Protein AF-A0A382IX64-F1 (afdb_monomer)

Secondary structure (DSSP, 8-state):
-PPP--PPEE-TTT-SEESSTT-SBGGGTBSS-TTSSS-S---------------TT--------------SSHHHHHHHHHHHHHHHHHHHHTTT-PPPPPPPPP-EEEE-SS-EEEE--SSTHHHHHHS--BTTBEEEEEEEEEESSTT--GGGSEEEEEEE-SSS--EEEEEEE-TTT--EEEEEEEE--SSB---EEEE-EETTTTEE--TTS-EEEEEEEEEE-S--TT-S-SEEEPPPEEEEE---PPPTT---SS-TT-EEEPP--SSS---EEEEEES-TTT-----EEEEEEE-TTT-PEEEEEEETTT--EEEEEEEPBSSTT-S---EETTEEEEEE--S--

Solvent-accessible surface area (backbone atoms only — not comparable to full-atom values): 20996 Å² total; per-residue (Å²): 131,80,78,87,82,83,67,70,48,63,39,88,86,77,71,41,80,33,91,60,87,59,72,29,42,68,78,82,69,39,72,48,38,88,51,74,91,49,75,84,71,94,81,89,84,84,89,84,88,75,92,77,90,78,63,95,87,65,86,81,91,83,88,84,86,88,83,73,41,76,30,70,46,76,49,22,12,50,40,36,25,57,56,49,43,54,54,54,50,52,32,58,80,42,77,67,65,66,74,65,50,39,48,50,56,62,73,50,73,39,59,32,75,37,29,37,26,43,37,36,44,58,58,82,58,41,53,62,26,56,72,49,63,38,92,68,29,33,53,37,33,40,40,34,25,42,28,87,43,87,81,56,52,72,89,72,24,38,82,75,48,62,29,12,48,65,75,80,74,36,65,46,62,33,74,42,68,40,45,78,76,26,46,77,38,79,40,79,76,41,75,40,75,45,68,25,49,54,44,65,50,78,44,50,58,36,77,88,75,75,40,69,40,58,55,86,39,82,45,24,36,34,36,27,28,31,22,38,32,88,83,39,94,86,47,88,59,43,63,37,66,18,64,63,37,69,49,78,48,52,21,28,70,71,57,94,95,52,77,72,96,57,55,68,72,42,68,48,76,59,80,92,86,82,81,91,74,66,58,46,41,33,40,32,30,54,26,55,91,56,52,79,84,68,51,73,44,79,48,79,47,68,41,88,88,77,72,43,64,24,38,31,34,31,33,70,70,81,70,44,77,78,45,70,80,37,71,61,37,88,46,91,81,54,57,48,58,54,38,53,68,35,29,33,52,37,44,23,55,49,94,84,125

Radius of gyration: 29.0 Å; Cα contacts (8 Å, |Δi|>4): 685; chains: 1; bounding box: 75×48×83 Å

Nearest PDB structures (foldseek):
  9cqi-assembly1_B  TM=4.510E-01  e=8.470E-02  Homo sapiens
  1qun-assembly10_O  TM=1.899E-01  e=9.431E-01  Escherichia coli
  3rfz-assembly1_C  TM=2.191E-01  e=2.736E+00  Escherichia coli
  1qun-assembly1_A  TM=2.049E-01  e=3.423E+00  Escherichia coli
  7biz-assembly1_A  TM=2.392E-01  e=6.341E+00  Bacteroides thetaiotaomicron

Sequence (353 aa):
PPYPTQNPFVDPLTGLAEIFVLAGDPPTGTGWIDGIILPPGDRRLVMNTGPFTMALGDTQDVVIGLIGGMGGDNLSSVTVLKYNDVFAQFAYDNDFSLPTPPTPPVVSAFEGDGYITLNWAETAAFNKTETVVNKGFAFEGYKVYQLPNPLASGSEGALIAQYDVANGVMVITEKAVDPATGLVLEKPAHVGSDNGISRVVVIKTDALRNRPITNDRPYHYGISAYSYLPDNEFSPFKSLESSMTRVSVTPKLPDPGKAYTVDSGDYIDMTHTAGTSDGQARIEVIDPGVVTGHTYEVSFATDEASGSILWNVTDATSGSEILSDYTQGSLFTDPGFPAADGLTFKVTGPPNA

Mean predicted aligned error: 10.75 Å

Structure (mmCIF, N/CA/C/O backbone):
data_AF-A0A382IX64-F1
#
_entry.id   AF-A0A382IX64-F1
#
loop_
_atom_site.group_PDB
_atom_site.id
_atom_site.type_symbol
_atom_site.label_atom_id
_atom_site.label_alt_id
_atom_site.label_comp_id
_atom_site.label_asym_id
_atom_site.label_entity_id
_atom_site.label_seq_id
_atom_site.pdbx_PDB_ins_code
_atom_site.Cartn_x
_atom_site.Cartn_y
_atom_site.Cartn_z
_atom_site.occupancy
_atom_site.B_iso_or_equiv
_atom_site.auth_seq_id
_atom_site.auth_comp_id
_atom_site.auth_asym_id
_atom_site.auth_atom_id
_atom_site.pdbx_PDB_model_num
ATOM 1 N N . PRO A 1 1 ? 32.550 14.601 -40.311 1.00 47.75 1 PRO A N 1
ATOM 2 C CA . PRO A 1 1 ? 32.025 13.364 -40.939 1.00 47.75 1 PRO A CA 1
ATOM 3 C C . PRO A 1 1 ? 31.853 13.568 -42.453 1.00 47.75 1 PRO A C 1
ATOM 5 O O . PRO A 1 1 ? 31.345 14.620 -42.836 1.00 47.75 1 PRO A O 1
ATOM 8 N N . PRO A 1 2 ? 32.313 12.643 -43.312 1.00 52.94 2 PRO A N 1
ATOM 9 C CA . PRO A 1 2 ? 31.962 12.690 -44.728 1.00 52.94 2 PRO A CA 1
ATOM 10 C C . PRO A 1 2 ? 30.444 12.492 -44.884 1.00 52.94 2 PRO A C 1
ATOM 12 O O . PRO A 1 2 ? 29.798 11.918 -44.008 1.00 52.94 2 PRO A O 1
ATOM 15 N N . TYR A 1 3 ? 29.877 13.042 -45.956 1.00 53.59 3 TYR A N 1
ATOM 16 C CA . TYR A 1 3 ? 28.440 13.026 -46.243 1.00 53.59 3 TYR A CA 1
ATOM 17 C C . TYR A 1 3 ? 27.849 11.602 -46.182 1.00 53.59 3 TYR A C 1
ATOM 19 O O . TYR A 1 3 ? 28.542 10.656 -46.564 1.00 53.59 3 TYR A O 1
ATOM 27 N N . PRO A 1 4 ? 26.589 11.428 -45.734 1.00 62.69 4 PRO A N 1
ATOM 28 C CA . PRO A 1 4 ? 25.935 10.123 -45.742 1.00 62.69 4 PRO A CA 1
ATOM 29 C C . PRO A 1 4 ? 25.879 9.584 -47.177 1.00 62.69 4 PRO A C 1
ATOM 31 O O . PRO A 1 4 ? 25.312 10.211 -48.067 1.00 62.69 4 PRO A O 1
ATOM 34 N N . THR A 1 5 ? 26.494 8.425 -47.406 1.00 68.44 5 THR A N 1
ATOM 35 C CA . THR A 1 5 ? 26.640 7.804 -48.734 1.00 68.44 5 THR A CA 1
ATOM 36 C C . THR A 1 5 ? 25.394 7.045 -49.190 1.00 68.44 5 THR A C 1
ATOM 38 O O . THR A 1 5 ? 25.407 6.484 -50.278 1.00 68.44 5 THR A O 1
ATOM 41 N N . GLN A 1 6 ? 24.337 7.008 -48.364 1.00 66.25 6 GLN A N 1
ATOM 42 C CA . GLN A 1 6 ? 23.102 6.226 -48.554 1.00 66.25 6 GLN A CA 1
ATOM 43 C C . GLN A 1 6 ? 23.305 4.708 -48.708 1.00 66.25 6 GLN A C 1
ATOM 45 O O . GLN A 1 6 ? 22.336 3.980 -48.905 1.00 66.25 6 GLN A O 1
ATOM 50 N N . ASN A 1 7 ? 24.536 4.213 -48.574 1.00 76.12 7 ASN A N 1
ATOM 51 C CA . ASN A 1 7 ? 24.791 2.783 -48.505 1.00 76.12 7 ASN A CA 1
ATOM 52 C C . ASN A 1 7 ? 24.376 2.271 -47.120 1.00 76.12 7 ASN A C 1
ATOM 54 O O . ASN A 1 7 ? 24.699 2.931 -46.125 1.00 76.12 7 ASN A O 1
ATOM 58 N N . PRO A 1 8 ? 23.692 1.116 -47.037 1.00 77.25 8 PRO A N 1
ATOM 59 C CA . PRO A 1 8 ? 23.391 0.509 -45.751 1.00 77.25 8 PRO A CA 1
ATOM 60 C C . PRO A 1 8 ? 24.693 0.169 -45.026 1.00 77.25 8 PRO A C 1
ATOM 62 O O . PRO A 1 8 ? 25.729 -0.086 -45.655 1.00 77.25 8 PRO A O 1
ATOM 65 N N . PHE A 1 9 ? 24.639 0.151 -43.698 1.00 84.31 9 PHE A N 1
ATOM 66 C CA . PHE A 1 9 ? 25.727 -0.436 -42.933 1.00 84.31 9 PHE A CA 1
ATOM 67 C C . PHE A 1 9 ? 25.786 -1.937 -43.229 1.00 84.31 9 PHE A C 1
ATOM 69 O O . PHE A 1 9 ? 24.815 -2.527 -43.694 1.00 84.31 9 PHE A O 1
ATOM 76 N N . VAL A 1 10 ? 26.944 -2.553 -43.016 1.00 87.81 10 VAL A N 1
ATOM 77 C CA . VAL A 1 10 ? 27.118 -3.994 -43.209 1.00 87.81 10 VAL A CA 1
ATOM 78 C C . VAL A 1 10 ? 27.508 -4.582 -41.870 1.00 87.81 10 VAL A C 1
ATOM 80 O O . VAL A 1 10 ? 28.510 -4.157 -41.290 1.00 87.81 10 VAL A O 1
ATOM 83 N N . ASP A 1 11 ? 26.718 -5.535 -41.387 1.00 88.38 11 ASP A N 1
ATOM 84 C CA . ASP A 1 11 ? 27.045 -6.264 -40.170 1.00 88.38 11 ASP A CA 1
ATOM 85 C C . ASP A 1 11 ? 28.329 -7.084 -40.415 1.00 88.38 11 ASP A C 1
ATOM 87 O O . ASP A 1 11 ? 28.369 -7.918 -41.326 1.00 88.38 11 ASP A O 1
ATOM 91 N N . PRO A 1 12 ? 29.402 -6.856 -39.634 1.00 87.38 12 PRO A N 1
ATOM 92 C CA . PRO A 1 12 ? 30.682 -7.530 -39.821 1.00 87.38 12 PRO A CA 1
ATOM 93 C C . PRO A 1 12 ? 30.621 -9.044 -39.575 1.00 87.38 12 PRO A C 1
ATOM 95 O O . PRO A 1 12 ? 31.531 -9.751 -40.004 1.00 87.38 12 PRO A O 1
ATOM 98 N N . LEU A 1 13 ? 29.597 -9.549 -38.878 1.00 88.56 13 LEU A N 1
ATOM 99 C CA . LEU A 1 13 ? 29.443 -10.969 -38.562 1.00 88.56 13 LEU A CA 1
ATOM 100 C C . LEU A 1 13 ? 28.647 -11.724 -39.628 1.00 88.56 13 LEU A C 1
ATOM 102 O O . LEU A 1 13 ? 28.981 -12.865 -39.943 1.00 88.56 13 LEU A O 1
ATOM 106 N N . THR A 1 14 ? 27.603 -11.105 -40.182 1.00 89.00 14 THR A N 1
ATOM 107 C CA . THR A 1 14 ? 26.721 -11.746 -41.174 1.00 89.00 14 THR A CA 1
ATOM 108 C C . THR A 1 14 ? 27.051 -11.358 -42.616 1.00 89.00 14 THR A C 1
ATOM 110 O O . THR A 1 14 ? 26.704 -12.090 -43.541 1.00 89.00 14 THR A O 1
ATOM 113 N N . GLY A 1 15 ? 27.725 -10.223 -42.831 1.00 88.25 15 GLY A N 1
ATOM 114 C CA . GLY A 1 15 ? 27.994 -9.663 -44.158 1.00 88.25 15 GLY A CA 1
ATOM 115 C C . GLY A 1 15 ? 26.746 -9.122 -44.865 1.00 88.25 15 GLY A C 1
ATOM 116 O O . GLY A 1 15 ? 26.810 -8.795 -46.051 1.00 88.25 15 GLY A O 1
ATOM 117 N N . LEU A 1 16 ? 25.615 -9.045 -44.161 1.00 88.88 16 LEU A N 1
ATOM 118 C CA . LEU A 1 16 ? 24.348 -8.552 -44.684 1.00 88.88 16 LEU A CA 1
ATOM 119 C C . LEU A 1 16 ? 24.189 -7.056 -44.408 1.00 88.88 16 LEU A C 1
ATOM 121 O O . LEU A 1 16 ? 24.808 -6.494 -43.503 1.00 88.88 16 LEU A O 1
ATOM 125 N N . ALA A 1 17 ? 23.356 -6.412 -45.225 1.00 88.06 17 ALA A N 1
ATOM 126 C CA . ALA A 1 17 ? 22.963 -5.029 -45.009 1.00 88.06 17 ALA A CA 1
ATOM 127 C C . ALA A 1 17 ? 22.181 -4.904 -43.692 1.00 88.06 17 ALA A C 1
ATOM 129 O O . ALA A 1 17 ? 21.234 -5.652 -43.463 1.00 88.06 17 ALA A O 1
ATOM 130 N N . GLU A 1 18 ? 22.566 -3.935 -42.872 1.00 84.69 18 GLU A N 1
ATOM 131 C CA . GLU A 1 18 ? 22.007 -3.646 -41.559 1.00 84.69 18 GLU A CA 1
ATOM 132 C C . GLU A 1 18 ? 21.649 -2.155 -41.472 1.00 84.69 18 GLU A C 1
ATOM 134 O O . GLU A 1 18 ? 22.352 -1.277 -41.988 1.00 84.69 18 GLU A O 1
ATOM 139 N N . ILE A 1 19 ? 20.516 -1.873 -40.836 1.00 79.31 19 ILE A N 1
ATOM 140 C CA . ILE A 1 19 ? 19.977 -0.528 -40.638 1.00 79.31 19 ILE A CA 1
ATOM 141 C C . ILE A 1 19 ? 20.495 0.045 -39.314 1.00 79.31 19 ILE A C 1
ATOM 143 O O . ILE A 1 19 ? 20.795 1.239 -39.235 1.00 79.31 19 ILE A O 1
ATOM 147 N N . PHE A 1 20 ? 20.656 -0.802 -38.293 1.00 81.12 20 PHE A N 1
ATOM 148 C CA . PHE A 1 20 ? 21.088 -0.408 -36.957 1.00 81.12 20 PHE A CA 1
ATOM 149 C C . PHE A 1 20 ? 22.544 -0.799 -36.694 1.00 81.12 20 PHE A C 1
ATOM 151 O O . PHE A 1 20 ? 22.904 -1.966 -36.557 1.00 81.12 20 PHE A O 1
ATOM 158 N N . VAL A 1 21 ? 23.413 0.204 -36.581 1.00 84.06 21 VAL A N 1
ATOM 159 C CA . VAL A 1 21 ? 24.806 -0.023 -36.178 1.00 84.06 21 VAL A CA 1
ATOM 160 C C . VAL A 1 21 ? 24.830 -0.483 -34.723 1.00 84.06 21 VAL A C 1
ATOM 162 O O . VAL A 1 21 ? 24.200 0.142 -33.874 1.00 84.06 21 VAL A O 1
ATOM 165 N N . LEU A 1 22 ? 25.599 -1.537 -34.440 1.00 86.44 22 LEU A N 1
ATOM 166 C CA . LEU A 1 22 ? 25.708 -2.160 -33.114 1.00 86.44 22 LEU A CA 1
ATOM 167 C C . LEU A 1 22 ? 24.407 -2.834 -32.617 1.00 86.44 22 LEU A C 1
ATOM 169 O O . LEU A 1 22 ? 24.097 -2.773 -31.429 1.00 86.44 22 LEU A O 1
ATOM 173 N N . ALA A 1 23 ? 23.656 -3.486 -33.513 1.00 87.00 23 ALA A N 1
ATOM 174 C CA . ALA A 1 23 ? 22.394 -4.179 -33.209 1.00 87.00 23 ALA A CA 1
ATOM 175 C C . ALA A 1 23 ? 22.522 -5.462 -32.354 1.00 87.00 23 ALA A C 1
ATOM 177 O O . ALA A 1 23 ? 21.531 -6.155 -32.127 1.00 87.00 23 ALA A O 1
ATOM 178 N N . GLY A 1 24 ? 23.732 -5.822 -31.920 1.00 88.25 24 GLY A N 1
ATOM 179 C CA . GLY A 1 24 ? 23.966 -6.985 -31.070 1.00 88.25 24 GLY A CA 1
ATOM 180 C C . GLY A 1 24 ? 23.453 -6.821 -29.637 1.00 88.25 24 GLY A C 1
ATOM 181 O O . GLY A 1 24 ? 22.865 -5.813 -29.246 1.00 88.25 24 GLY A O 1
ATOM 182 N N . ASP A 1 25 ? 23.726 -7.832 -28.821 1.00 89.50 25 ASP A N 1
ATOM 183 C CA . ASP A 1 25 ? 23.386 -7.877 -27.407 1.00 89.50 25 ASP A CA 1
ATOM 184 C C . ASP A 1 25 ? 24.662 -7.916 -26.546 1.00 89.50 25 ASP A C 1
ATOM 186 O O . ASP A 1 25 ? 25.245 -8.986 -26.338 1.00 89.50 25 ASP A O 1
ATOM 190 N N . PRO A 1 26 ? 25.126 -6.757 -26.033 1.00 88.62 26 PRO A N 1
ATOM 191 C CA . PRO A 1 26 ? 26.358 -6.681 -25.252 1.00 88.62 26 PRO A CA 1
ATOM 192 C C . PRO A 1 26 ? 26.387 -7.584 -24.004 1.00 88.62 26 PRO A C 1
ATOM 194 O O . PRO A 1 26 ? 27.414 -8.229 -23.804 1.00 88.62 26 PRO A O 1
ATOM 197 N N . PRO A 1 27 ? 25.312 -7.701 -23.190 1.00 87.06 27 PRO A N 1
ATOM 198 C CA . PRO A 1 27 ? 25.272 -8.616 -22.045 1.00 87.06 27 PRO A CA 1
ATOM 199 C C . PRO A 1 27 ? 25.573 -10.085 -22.370 1.00 87.06 27 PRO A C 1
ATOM 201 O O . PRO A 1 27 ? 26.252 -10.749 -21.589 1.00 87.06 27 PRO A O 1
ATOM 204 N N . THR A 1 28 ? 25.097 -10.604 -23.507 1.00 86.81 28 THR A N 1
ATOM 205 C CA . THR A 1 28 ? 25.367 -11.994 -23.926 1.00 86.81 28 THR A CA 1
ATOM 206 C C . THR A 1 28 ? 26.596 -12.122 -24.824 1.00 86.81 28 THR A C 1
ATOM 208 O O . THR A 1 28 ? 27.028 -13.236 -25.119 1.00 86.81 28 THR A O 1
ATOM 211 N N . GLY A 1 29 ? 27.179 -11.000 -25.258 1.00 86.94 29 GLY A N 1
ATOM 212 C CA . GLY A 1 29 ? 28.306 -10.972 -26.186 1.00 86.94 29 GLY A CA 1
ATOM 213 C C . GLY A 1 29 ? 27.946 -11.452 -27.594 1.00 86.94 29 GLY A C 1
ATOM 214 O O . GLY A 1 29 ? 28.821 -11.931 -28.314 1.00 86.94 29 GLY A O 1
ATOM 215 N N . THR A 1 30 ? 26.669 -11.374 -27.980 1.00 89.75 30 THR A N 1
ATOM 216 C CA . THR A 1 30 ? 26.177 -11.887 -29.267 1.00 89.75 30 THR A CA 1
ATOM 217 C C . THR A 1 30 ? 25.904 -10.762 -30.264 1.00 89.75 30 THR A C 1
ATOM 219 O O . THR A 1 30 ? 25.546 -9.648 -29.890 1.00 89.75 30 THR A O 1
ATOM 222 N N . GLY A 1 31 ? 26.062 -11.046 -31.558 1.00 89.50 31 GLY A N 1
ATOM 223 C CA . GLY A 1 31 ? 25.799 -10.078 -32.627 1.00 89.50 31 GLY A CA 1
ATOM 224 C C . GLY A 1 31 ? 26.831 -8.949 -32.724 1.00 89.50 31 GLY A C 1
ATOM 225 O O . GLY A 1 31 ? 27.905 -8.984 -32.118 1.00 89.50 31 GLY A O 1
ATOM 226 N N . TRP A 1 32 ? 26.523 -7.948 -33.548 1.00 90.25 32 TRP A N 1
ATOM 227 C CA . TRP A 1 32 ? 27.411 -6.814 -33.776 1.00 90.25 32 TRP A CA 1
ATOM 228 C C . TRP A 1 32 ? 27.403 -5.877 -32.562 1.00 90.25 32 TRP A C 1
ATOM 230 O O . TRP A 1 32 ? 26.481 -5.087 -32.393 1.00 90.25 32 TRP A O 1
ATOM 240 N N . ILE A 1 33 ? 28.431 -5.962 -31.716 1.00 89.31 33 ILE A N 1
ATOM 241 C CA . ILE A 1 33 ? 28.603 -5.127 -30.515 1.00 89.31 33 ILE A CA 1
ATOM 242 C C . ILE A 1 33 ? 29.802 -4.177 -30.639 1.00 89.31 33 ILE A C 1
ATOM 244 O O . ILE A 1 33 ? 30.662 -4.328 -31.516 1.00 89.31 33 ILE A O 1
ATOM 248 N N . ASP A 1 34 ? 29.857 -3.173 -29.759 1.00 86.69 34 ASP A N 1
ATOM 249 C CA . ASP A 1 34 ? 30.982 -2.236 -29.715 1.00 86.69 34 ASP A CA 1
ATOM 250 C C . ASP A 1 34 ? 32.287 -2.961 -29.347 1.00 86.69 34 ASP A C 1
ATOM 252 O O . ASP A 1 34 ? 32.279 -3.919 -28.576 1.00 86.69 34 ASP A O 1
ATOM 256 N N . GLY A 1 35 ? 33.416 -2.528 -29.910 1.00 84.31 35 GLY A N 1
ATOM 257 C CA . GLY A 1 35 ? 34.705 -3.212 -29.742 1.00 84.31 35 GLY A CA 1
ATOM 258 C C . GLY A 1 35 ? 35.093 -4.158 -30.886 1.00 84.31 35 GLY A C 1
ATOM 259 O O . GLY A 1 35 ? 36.269 -4.495 -30.992 1.00 84.31 35 GLY A O 1
ATOM 260 N N . ILE A 1 36 ? 34.156 -4.555 -31.763 1.00 86.00 36 ILE A N 1
ATOM 261 C CA . ILE A 1 36 ? 34.451 -5.446 -32.906 1.00 86.00 36 ILE A CA 1
ATOM 262 C C . ILE A 1 36 ? 35.181 -4.698 -34.029 1.00 86.00 36 ILE A C 1
ATOM 264 O O . ILE A 1 36 ? 36.251 -5.111 -34.467 1.00 86.00 36 ILE A O 1
ATOM 268 N N . ILE A 1 37 ? 34.588 -3.604 -34.519 1.00 84.25 37 ILE A N 1
ATOM 269 C CA . ILE A 1 37 ? 35.151 -2.813 -35.629 1.00 84.25 37 ILE A CA 1
ATOM 270 C C . ILE A 1 37 ? 36.049 -1.696 -35.097 1.00 84.25 37 ILE A C 1
ATOM 272 O O . ILE A 1 37 ? 37.119 -1.430 -35.643 1.00 84.25 37 ILE A O 1
ATOM 276 N N . LEU A 1 38 ? 35.592 -1.014 -34.045 1.00 83.62 38 LEU A N 1
ATOM 277 C CA . LEU A 1 38 ? 36.279 0.116 -33.431 1.00 83.62 38 LEU A CA 1
ATOM 278 C C . LEU A 1 38 ? 36.616 -0.223 -31.979 1.00 83.62 38 LEU A C 1
ATOM 280 O O . LEU A 1 38 ? 35.762 -0.783 -31.293 1.00 83.62 38 LEU A O 1
ATOM 284 N N . PRO A 1 39 ? 37.810 0.147 -31.482 1.00 84.62 39 PRO A N 1
ATOM 285 C CA . PRO A 1 39 ? 38.158 -0.048 -30.080 1.00 84.62 39 PRO A CA 1
ATOM 286 C C . PRO A 1 39 ? 37.229 0.767 -29.163 1.00 84.62 39 PRO A C 1
ATOM 288 O O . PRO A 1 39 ? 36.701 1.795 -29.607 1.00 84.62 39 PRO A O 1
ATOM 291 N N . PRO A 1 40 ? 37.051 0.365 -27.890 1.00 79.69 40 PRO A N 1
ATOM 292 C CA . PRO A 1 40 ? 36.198 1.080 -26.941 1.00 79.69 40 PRO A CA 1
ATOM 293 C C . PRO A 1 40 ? 36.545 2.571 -26.861 1.00 79.69 40 PRO A C 1
ATOM 295 O O . PRO A 1 40 ? 37.717 2.944 -26.789 1.00 79.69 40 PRO A O 1
ATOM 298 N N . GLY A 1 41 ? 35.534 3.438 -26.885 1.00 82.44 41 GLY A N 1
ATOM 299 C CA . GLY A 1 41 ? 35.729 4.884 -26.797 1.00 82.44 41 GLY A CA 1
ATOM 300 C C . GLY A 1 41 ? 34.425 5.662 -26.914 1.00 82.44 41 GLY A C 1
ATOM 301 O O . GLY A 1 41 ? 33.358 5.069 -27.029 1.00 82.44 41 GLY A O 1
ATOM 302 N N . ASP A 1 42 ? 34.519 6.992 -26.919 1.00 81.88 42 ASP A N 1
ATOM 303 C CA . ASP A 1 42 ? 33.358 7.872 -27.093 1.00 81.88 42 ASP A CA 1
ATOM 304 C C . ASP A 1 42 ? 32.609 7.555 -28.403 1.00 81.88 42 ASP A C 1
ATOM 306 O O . ASP A 1 42 ? 33.219 7.274 -29.445 1.00 81.88 42 ASP A O 1
ATOM 310 N N . ARG A 1 43 ? 31.277 7.576 -28.335 1.00 80.31 43 ARG A N 1
ATOM 311 C CA . ARG A 1 43 ? 30.368 7.306 -29.450 1.00 80.31 43 ARG A CA 1
ATOM 312 C C . ARG A 1 43 ? 29.368 8.445 -29.543 1.00 80.31 43 ARG A C 1
ATOM 314 O O . ARG A 1 43 ? 28.634 8.732 -28.605 1.00 80.31 43 ARG A O 1
ATOM 321 N N . ARG A 1 44 ? 29.306 9.073 -30.716 1.00 81.19 44 ARG A N 1
ATOM 322 C CA . ARG A 1 44 ? 28.284 10.073 -31.032 1.00 81.19 44 ARG A CA 1
ATOM 323 C C . ARG A 1 44 ? 27.180 9.403 -31.825 1.00 81.19 44 ARG A C 1
ATOM 325 O O . ARG A 1 44 ? 27.432 8.886 -32.911 1.00 81.19 44 ARG A O 1
ATOM 332 N N . LEU A 1 45 ? 25.978 9.426 -31.269 1.00 76.50 45 LEU A N 1
ATOM 333 C CA . LEU A 1 45 ? 24.789 8.842 -31.872 1.00 76.50 45 LEU A CA 1
ATOM 334 C C . LEU A 1 45 ? 24.029 9.930 -32.635 1.00 76.50 45 LEU A C 1
ATOM 336 O O . LEU A 1 45 ? 23.822 11.030 -32.124 1.00 76.50 45 LEU A O 1
ATOM 340 N N . VAL A 1 46 ? 23.614 9.614 -33.859 1.00 78.12 46 VAL A N 1
ATOM 341 C CA . VAL A 1 46 ? 22.651 10.408 -34.627 1.00 78.12 46 VAL A CA 1
ATOM 342 C C . VAL A 1 46 ? 21.475 9.488 -34.911 1.00 78.12 46 VAL A C 1
ATOM 344 O O . VAL A 1 46 ? 21.613 8.522 -35.659 1.00 78.12 46 VAL A O 1
ATOM 347 N N . MET A 1 47 ? 20.349 9.758 -34.256 1.00 76.44 47 MET A N 1
ATOM 348 C CA . MET A 1 47 ? 19.124 8.972 -34.383 1.00 76.44 47 MET A CA 1
ATOM 349 C C . MET A 1 47 ? 18.214 9.627 -35.417 1.00 76.44 47 MET A C 1
ATOM 351 O O . MET A 1 47 ? 17.980 10.834 -35.367 1.00 76.44 47 MET A O 1
ATOM 355 N N . ASN A 1 48 ? 17.712 8.827 -36.353 1.00 76.25 48 ASN A N 1
ATOM 356 C CA . ASN A 1 48 ? 16.827 9.273 -37.424 1.00 76.25 48 ASN A CA 1
ATOM 357 C C . ASN A 1 48 ? 15.528 8.470 -37.314 1.00 76.25 48 ASN A C 1
ATOM 359 O O . ASN A 1 48 ? 15.588 7.262 -37.100 1.00 76.25 48 ASN A O 1
ATOM 363 N N . THR A 1 49 ? 14.376 9.119 -37.477 1.00 75.38 49 THR A N 1
ATOM 364 C CA . THR A 1 49 ? 13.059 8.464 -37.506 1.00 75.38 49 THR A CA 1
ATOM 365 C C . THR A 1 49 ? 12.336 8.806 -38.809 1.00 75.38 49 THR A C 1
ATOM 367 O O . THR A 1 49 ? 12.524 9.899 -39.349 1.00 75.38 49 THR A O 1
ATOM 370 N N . GLY A 1 50 ? 11.564 7.862 -39.346 1.00 75.88 50 GLY A N 1
ATOM 371 C CA . GLY A 1 50 ? 10.915 7.948 -40.656 1.00 75.88 50 GLY A CA 1
ATOM 372 C C . GLY A 1 50 ? 11.039 6.646 -41.461 1.00 75.88 50 GLY A C 1
ATOM 373 O O . GLY A 1 50 ? 11.511 5.643 -40.928 1.00 75.88 50 GLY A O 1
ATOM 374 N N . PRO A 1 51 ? 10.652 6.642 -42.750 1.00 74.31 51 PRO A N 1
ATOM 375 C CA . PRO A 1 51 ? 10.156 7.776 -43.530 1.00 74.31 51 PRO A CA 1
ATOM 376 C C . PRO A 1 51 ? 8.693 8.105 -43.209 1.00 74.31 51 PRO A C 1
ATOM 378 O O . PRO A 1 51 ? 7.860 7.216 -43.075 1.00 74.31 51 PRO A O 1
ATOM 381 N N . PHE A 1 52 ? 8.365 9.391 -43.148 1.00 78.94 52 PHE A N 1
ATOM 382 C CA . PHE A 1 52 ? 6.987 9.876 -43.082 1.00 78.94 52 PHE A CA 1
ATOM 383 C C . PHE A 1 52 ? 6.713 10.796 -44.275 1.00 78.94 52 PHE A C 1
ATOM 385 O O . PHE A 1 52 ? 7.607 11.489 -44.762 1.00 78.94 52 PHE A O 1
ATOM 392 N N . THR A 1 53 ? 5.478 10.779 -44.774 1.00 82.94 53 THR A N 1
ATOM 393 C CA . THR A 1 53 ? 5.033 11.681 -45.845 1.00 82.94 53 THR A CA 1
ATOM 394 C C . THR A 1 53 ? 4.316 12.856 -45.198 1.00 82.94 53 THR A C 1
ATOM 396 O O . THR A 1 53 ? 3.340 12.632 -44.494 1.00 82.94 53 THR A O 1
ATOM 399 N N . MET A 1 54 ? 4.788 14.083 -45.430 1.00 83.69 54 MET A N 1
ATOM 400 C CA . MET A 1 54 ? 4.128 15.305 -44.953 1.00 83.69 54 MET A CA 1
ATOM 401 C C . MET A 1 54 ? 3.765 16.203 -46.133 1.00 83.69 54 MET A C 1
ATOM 403 O O . MET A 1 54 ? 4.624 16.532 -46.957 1.00 83.69 54 MET A O 1
ATOM 407 N N . ALA A 1 55 ? 2.503 16.612 -46.205 1.00 91.25 55 ALA A N 1
ATOM 408 C CA . ALA A 1 55 ? 2.032 17.683 -47.066 1.00 91.25 55 ALA A CA 1
ATOM 409 C C . ALA A 1 55 ? 2.194 19.053 -46.386 1.00 91.25 55 ALA A C 1
ATOM 411 O O . ALA A 1 55 ? 2.433 19.176 -45.183 1.00 91.25 55 ALA A O 1
ATOM 412 N N . LEU A 1 56 ? 2.073 20.122 -47.178 1.00 89.31 56 LEU A N 1
ATOM 413 C CA . LEU A 1 56 ? 2.108 21.482 -46.651 1.00 89.31 56 LEU A CA 1
ATOM 414 C C . LEU A 1 56 ? 0.903 21.711 -45.726 1.00 89.31 56 LEU A C 1
ATOM 416 O O . LEU A 1 56 ? -0.232 21.733 -46.194 1.00 89.31 56 LEU A O 1
ATOM 420 N N . GLY A 1 57 ? 1.176 21.940 -44.443 1.00 88.94 57 GLY A N 1
ATOM 421 C CA . GLY A 1 57 ? 0.154 22.158 -43.416 1.00 88.94 57 GLY A CA 1
ATOM 422 C C . GLY A 1 57 ? -0.109 20.950 -42.514 1.00 88.94 57 GLY A C 1
ATOM 423 O O . GLY A 1 57 ? -0.844 21.107 -41.543 1.00 88.94 57 GLY A O 1
ATOM 424 N N . ASP A 1 58 ? 0.506 19.795 -42.786 1.00 90.75 58 ASP A N 1
ATOM 425 C CA . ASP A 1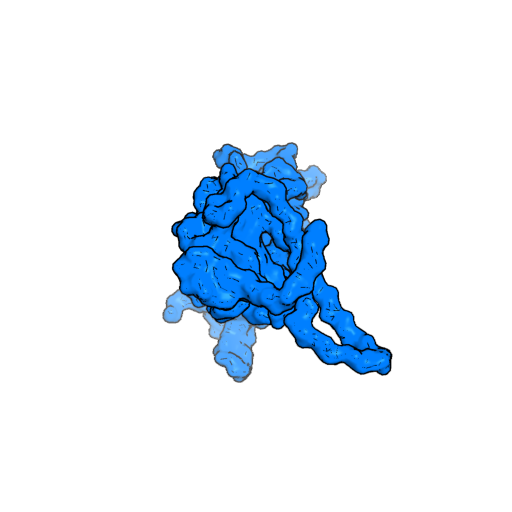 58 ? 0.416 18.629 -41.904 1.00 90.75 58 ASP A CA 1
ATOM 426 C C . ASP A 1 58 ? 1.177 18.860 -40.591 1.00 90.75 58 ASP A C 1
ATOM 428 O O . ASP A 1 58 ? 2.204 19.544 -40.540 1.00 90.75 58 ASP A O 1
ATOM 432 N N . THR A 1 59 ? 0.678 18.243 -39.524 1.00 88.06 59 THR A N 1
ATOM 433 C CA . THR A 1 59 ? 1.311 18.195 -38.204 1.00 88.06 59 THR A CA 1
ATOM 434 C C . THR A 1 59 ? 1.719 16.765 -37.888 1.00 88.06 59 THR A C 1
ATOM 436 O O . THR A 1 59 ? 0.946 15.842 -38.135 1.00 88.06 59 THR A O 1
ATOM 439 N N . GLN A 1 60 ? 2.903 16.584 -37.307 1.00 83.38 60 GLN A N 1
ATOM 440 C CA . GLN A 1 60 ? 3.401 15.285 -36.866 1.00 83.38 60 GLN A CA 1
ATOM 441 C C . GLN A 1 60 ? 3.808 15.366 -35.399 1.00 83.38 60 GLN A C 1
ATOM 443 O O . GLN A 1 60 ? 4.570 16.257 -35.016 1.00 83.38 60 GLN A O 1
ATOM 448 N N . ASP A 1 61 ? 3.356 14.397 -34.610 1.00 84.12 61 ASP A N 1
ATOM 449 C CA . ASP A 1 61 ? 3.796 14.241 -33.232 1.00 84.12 61 ASP A CA 1
ATOM 450 C C . ASP A 1 61 ? 5.112 13.466 -33.195 1.00 84.12 61 ASP A C 1
ATOM 452 O O . ASP A 1 61 ? 5.262 12.417 -33.831 1.00 84.12 61 ASP A O 1
ATOM 456 N N . VAL A 1 62 ? 6.080 14.018 -32.463 1.00 84.25 62 VAL A N 1
ATOM 457 C CA . VAL A 1 62 ? 7.397 13.420 -32.245 1.00 84.25 62 VAL A CA 1
ATOM 458 C C . VAL A 1 62 ? 7.546 13.155 -30.758 1.00 84.25 62 VAL A C 1
ATOM 460 O O . VAL A 1 62 ? 7.540 14.084 -29.950 1.00 84.25 62 VAL A O 1
ATOM 463 N N . VAL A 1 63 ? 7.714 11.885 -30.405 1.00 85.25 63 VAL A N 1
ATOM 464 C CA . VAL A 1 63 ? 7.951 11.451 -29.029 1.00 85.25 63 VAL A CA 1
ATOM 465 C C . VAL A 1 63 ? 9.416 11.063 -28.881 1.00 85.25 63 VAL A C 1
ATOM 467 O O . VAL A 1 63 ? 9.954 10.314 -29.693 1.00 85.25 63 VAL A O 1
ATOM 470 N N . ILE A 1 64 ? 10.073 11.600 -27.854 1.00 86.31 64 ILE A N 1
ATOM 471 C CA . ILE A 1 64 ? 11.481 11.333 -27.551 1.00 86.31 64 ILE A CA 1
ATOM 472 C C . ILE A 1 64 ? 11.565 10.802 -26.123 1.00 86.31 64 ILE A C 1
ATOM 474 O O . ILE A 1 64 ? 11.178 11.494 -25.182 1.00 86.31 64 ILE A O 1
ATOM 478 N N . GLY A 1 65 ? 12.095 9.590 -25.968 1.00 85.25 65 GLY A N 1
ATOM 479 C CA . GLY A 1 65 ? 12.414 8.993 -24.675 1.00 85.25 65 GLY A CA 1
ATOM 480 C C . GLY A 1 65 ? 13.913 9.058 -24.397 1.00 85.25 65 GLY A C 1
ATOM 481 O O . GLY A 1 65 ? 14.724 8.732 -25.261 1.00 85.25 65 GLY A O 1
ATOM 482 N N . LEU A 1 66 ? 14.287 9.465 -23.183 1.00 88.81 66 LEU A N 1
ATOM 483 C CA . LEU A 1 66 ? 15.643 9.298 -22.666 1.00 88.81 66 LEU A CA 1
ATOM 484 C C . LEU A 1 66 ? 15.585 8.310 -21.506 1.00 88.81 66 LEU A C 1
ATOM 486 O O . LEU A 1 66 ? 15.048 8.626 -20.446 1.00 88.81 66 LEU A O 1
ATOM 490 N N . ILE A 1 67 ? 16.147 7.124 -21.716 1.00 89.75 67 ILE A N 1
ATOM 491 C CA . ILE A 1 67 ? 16.146 6.051 -20.724 1.00 89.75 67 ILE A CA 1
ATOM 492 C C . ILE A 1 67 ? 17.574 5.856 -20.230 1.00 89.75 67 ILE A C 1
ATOM 494 O O . ILE A 1 67 ? 18.516 5.755 -21.015 1.00 89.75 67 ILE A O 1
ATOM 498 N N . GLY A 1 68 ? 17.729 5.823 -18.910 1.00 88.88 68 GLY A N 1
ATOM 499 C CA . GLY A 1 68 ? 18.989 5.522 -18.245 1.00 88.88 68 GLY A CA 1
ATOM 500 C C . GLY A 1 68 ? 18.883 4.228 -17.451 1.00 88.88 68 GLY A C 1
ATOM 501 O O . GLY A 1 68 ? 17.819 3.890 -16.936 1.00 88.88 68 GLY A O 1
ATOM 502 N N . GLY A 1 69 ? 20.003 3.525 -17.320 1.00 87.19 69 GLY A N 1
ATOM 503 C CA . GLY A 1 69 ? 20.143 2.372 -16.442 1.00 87.19 69 GLY A CA 1
ATOM 504 C C . GLY A 1 69 ? 21.523 2.374 -15.802 1.00 87.19 69 GLY A C 1
ATOM 505 O O . GLY A 1 69 ? 22.516 2.635 -16.477 1.00 87.19 69 GLY A O 1
ATOM 506 N N . MET A 1 70 ? 21.576 2.122 -14.496 1.00 87.75 70 MET A N 1
ATOM 507 C CA . MET A 1 70 ? 22.818 2.061 -13.729 1.00 87.75 70 MET A CA 1
ATOM 508 C C . MET A 1 70 ? 22.884 0.714 -13.014 1.00 87.75 70 MET A C 1
ATOM 510 O O . MET A 1 70 ? 22.090 0.447 -12.114 1.00 87.75 70 MET A O 1
ATOM 514 N N . GLY A 1 71 ? 23.811 -0.130 -13.453 1.00 86.25 71 GLY A N 1
ATOM 515 C CA . GLY A 1 71 ? 24.168 -1.390 -12.806 1.00 86.25 71 GLY A CA 1
ATOM 516 C C . GLY A 1 71 ? 25.519 -1.295 -12.093 1.00 86.25 71 GLY A C 1
ATOM 517 O O . GLY A 1 71 ? 26.130 -0.227 -12.030 1.00 86.25 71 GLY A O 1
ATOM 518 N N . GLY A 1 72 ? 25.993 -2.420 -11.558 1.00 85.88 72 GLY A N 1
ATOM 519 C CA . GLY A 1 72 ? 27.312 -2.534 -10.925 1.00 85.88 72 GLY A CA 1
ATOM 520 C C . GLY A 1 72 ? 28.495 -2.393 -11.892 1.00 85.88 72 GLY A C 1
ATOM 521 O O . GLY A 1 72 ? 29.602 -2.067 -11.470 1.00 85.88 72 GLY A O 1
ATOM 522 N N . ASP A 1 73 ? 28.261 -2.600 -13.186 1.00 87.69 73 ASP A N 1
ATOM 523 C CA . ASP A 1 73 ? 29.230 -2.452 -14.269 1.00 87.69 73 ASP A CA 1
ATOM 524 C C . ASP A 1 73 ? 28.552 -1.980 -15.572 1.00 87.69 73 ASP A C 1
ATOM 526 O O . ASP A 1 73 ? 27.353 -1.685 -15.619 1.00 87.69 73 ASP A O 1
ATOM 530 N N . ASN A 1 74 ? 29.321 -1.879 -16.656 1.00 85.56 74 ASN A N 1
ATOM 531 C CA . ASN A 1 74 ? 28.815 -1.428 -17.950 1.00 85.56 74 ASN A CA 1
ATOM 532 C C . ASN A 1 74 ? 27.795 -2.396 -18.576 1.00 85.56 74 ASN A C 1
ATOM 534 O O . ASN A 1 74 ? 26.869 -1.930 -19.235 1.00 85.56 74 ASN A O 1
ATOM 538 N N . LEU A 1 75 ? 27.932 -3.713 -18.384 1.00 87.75 75 LEU A N 1
ATOM 539 C CA . LEU A 1 75 ? 27.034 -4.709 -18.985 1.00 87.75 75 LEU A CA 1
ATOM 540 C C . LEU A 1 75 ? 25.701 -4.786 -18.238 1.00 87.75 75 LEU A C 1
ATOM 542 O O . LEU A 1 75 ? 24.638 -4.706 -18.848 1.00 87.75 75 LEU A O 1
ATOM 546 N N . SER A 1 76 ? 25.750 -4.851 -16.912 1.00 87.75 76 SER A N 1
ATOM 547 C CA . SER A 1 76 ? 24.573 -4.762 -16.047 1.00 87.75 76 SER A CA 1
ATOM 548 C C . SER A 1 76 ? 23.838 -3.431 -16.221 1.00 87.75 76 SER A C 1
ATOM 550 O O . SER A 1 76 ? 22.610 -3.422 -16.207 1.00 87.75 76 SER A O 1
ATOM 552 N N . SER A 1 77 ? 24.543 -2.321 -16.483 1.00 89.50 77 SER A N 1
ATOM 553 C CA . SER A 1 77 ? 23.908 -1.037 -16.829 1.00 89.50 77 SER A CA 1
ATOM 554 C C . SER A 1 77 ? 23.084 -1.116 -18.116 1.00 89.50 77 SER A C 1
ATOM 556 O O . SER A 1 77 ? 21.986 -0.562 -18.165 1.00 89.50 77 SER A O 1
ATOM 558 N N . VAL A 1 78 ? 23.559 -1.846 -19.135 1.00 88.88 78 VAL A N 1
ATOM 559 C CA . VAL A 1 78 ? 22.782 -2.110 -20.360 1.00 88.88 78 VAL A CA 1
ATOM 560 C C . VAL A 1 78 ? 21.545 -2.950 -20.041 1.00 88.88 78 VAL A C 1
ATOM 562 O O . VAL A 1 78 ? 20.468 -2.641 -20.544 1.00 88.88 78 VAL A O 1
ATOM 565 N N . THR A 1 79 ? 21.651 -3.960 -19.173 1.00 88.19 79 THR A N 1
ATOM 566 C CA . THR A 1 79 ? 20.482 -4.762 -18.777 1.00 88.19 79 THR A CA 1
ATOM 567 C C . THR A 1 79 ? 19.453 -3.946 -17.992 1.00 88.19 79 THR A C 1
ATOM 569 O O . THR A 1 79 ? 18.263 -4.041 -18.283 1.00 88.19 79 THR A O 1
ATOM 572 N N . VAL A 1 80 ? 19.886 -3.092 -17.054 1.00 87.62 80 VAL A N 1
ATOM 573 C CA . VAL A 1 80 ? 18.993 -2.163 -16.333 1.00 87.62 80 VAL A CA 1
ATOM 574 C C . VAL A 1 80 ? 18.323 -1.193 -17.311 1.00 87.62 80 VAL A C 1
ATOM 576 O O . VAL A 1 80 ? 17.127 -0.939 -17.194 1.00 87.62 80 VAL A O 1
ATOM 579 N N . LEU A 1 81 ? 19.064 -0.670 -18.295 1.00 90.12 81 LEU A N 1
ATOM 580 C CA . LEU A 1 81 ? 18.515 0.225 -19.317 1.00 90.12 81 LEU A CA 1
ATOM 581 C C . LEU A 1 81 ? 17.436 -0.481 -20.145 1.00 90.12 81 LEU A C 1
ATOM 583 O O . LEU A 1 81 ? 16.347 0.063 -20.287 1.00 90.12 81 LEU A O 1
ATOM 587 N N . LYS A 1 82 ? 17.709 -1.701 -20.629 1.00 88.19 82 LYS A N 1
ATOM 588 C CA . LYS A 1 82 ? 16.732 -2.523 -21.365 1.00 88.19 82 LYS A CA 1
ATOM 589 C C . LYS A 1 82 ? 15.505 -2.854 -20.521 1.00 88.19 82 LYS A C 1
ATOM 591 O O . LYS A 1 82 ? 14.396 -2.864 -21.032 1.00 88.19 82 LYS A O 1
ATOM 596 N N . TYR A 1 83 ? 15.689 -3.114 -19.231 1.00 87.94 83 TYR A N 1
ATOM 597 C CA . TYR A 1 83 ? 14.572 -3.336 -18.321 1.00 87.94 83 TYR A CA 1
ATOM 598 C C . TYR A 1 83 ? 13.699 -2.081 -18.173 1.00 87.94 83 TYR A C 1
ATOM 600 O O . TYR A 1 83 ? 12.483 -2.179 -18.298 1.00 87.94 83 TYR A O 1
ATOM 608 N N . ASN A 1 84 ? 14.304 -0.904 -17.973 1.00 89.00 84 ASN A N 1
ATOM 609 C CA . ASN A 1 84 ? 13.580 0.369 -17.886 1.00 89.00 84 ASN A CA 1
ATOM 610 C C . ASN A 1 84 ? 12.875 0.734 -19.206 1.00 89.00 84 ASN A C 1
ATOM 612 O O . ASN A 1 84 ? 11.794 1.321 -19.179 1.00 89.00 84 ASN A O 1
ATOM 616 N N . ASP A 1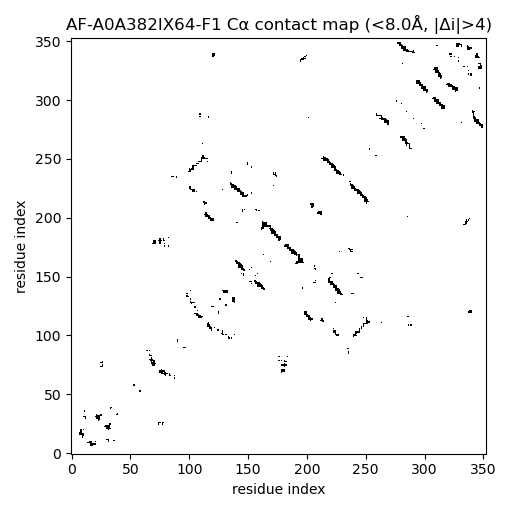 85 ? 13.460 0.361 -20.348 1.00 90.00 85 ASP A N 1
ATOM 617 C CA . ASP A 1 85 ? 12.883 0.556 -21.682 1.00 90.00 85 ASP A CA 1
ATOM 618 C C . ASP A 1 85 ? 11.530 -0.144 -21.846 1.00 90.00 85 ASP A C 1
ATOM 620 O O . ASP A 1 85 ? 10.608 0.455 -22.386 1.00 90.00 85 ASP A O 1
ATOM 624 N N . VAL A 1 86 ? 11.338 -1.331 -21.255 1.00 88.44 86 VAL A N 1
ATOM 625 C CA . VAL A 1 86 ? 10.033 -2.020 -21.277 1.00 88.44 86 VAL A CA 1
ATOM 626 C C . VAL A 1 86 ? 8.922 -1.156 -20.664 1.00 88.44 86 VAL A C 1
ATOM 628 O O . VAL A 1 86 ? 7.807 -1.126 -21.181 1.00 88.44 86 VAL A O 1
ATOM 631 N N . PHE A 1 87 ? 9.207 -0.409 -19.592 1.00 86.75 87 PHE A N 1
ATOM 632 C CA . PHE A 1 87 ? 8.222 0.485 -18.969 1.00 86.75 87 PHE A CA 1
ATOM 633 C C . PHE A 1 87 ? 7.947 1.722 -19.826 1.00 86.75 87 PHE A C 1
ATOM 635 O O . PHE A 1 87 ? 6.802 2.165 -19.914 1.00 86.75 87 PHE A O 1
ATOM 642 N N . ALA A 1 88 ? 8.981 2.279 -20.462 1.00 87.56 88 ALA A N 1
ATOM 643 C CA . ALA A 1 88 ? 8.830 3.414 -21.367 1.00 87.56 88 ALA A CA 1
ATOM 644 C C . ALA A 1 88 ? 8.035 3.027 -22.622 1.00 87.56 88 ALA A C 1
ATOM 646 O O . ALA A 1 88 ? 7.132 3.764 -23.020 1.00 87.56 88 ALA A O 1
ATOM 647 N N . GLN A 1 89 ? 8.314 1.852 -23.189 1.00 88.69 89 GLN A N 1
ATOM 648 C CA . GLN A 1 89 ? 7.576 1.299 -24.318 1.00 88.69 89 GLN A CA 1
ATOM 649 C C . GLN A 1 89 ? 6.120 1.029 -23.937 1.00 88.69 89 GLN A C 1
ATOM 651 O O . GLN A 1 89 ? 5.223 1.464 -24.647 1.00 88.69 89 GLN A O 1
ATOM 656 N N . PHE A 1 90 ? 5.868 0.430 -22.768 1.00 87.69 90 PHE A N 1
ATOM 657 C CA . PHE A 1 90 ? 4.507 0.250 -22.260 1.00 87.69 90 PHE A CA 1
ATOM 658 C C . PHE A 1 90 ? 3.758 1.583 -22.122 1.00 87.69 90 PHE A C 1
ATOM 660 O O . PHE A 1 90 ? 2.588 1.670 -22.487 1.00 87.69 90 PHE A O 1
ATOM 667 N N . ALA A 1 91 ? 4.414 2.636 -21.623 1.00 87.25 91 ALA A N 1
ATOM 668 C CA . ALA A 1 91 ? 3.803 3.959 -21.537 1.00 87.25 91 ALA A CA 1
ATOM 669 C C . ALA A 1 91 ? 3.474 4.532 -22.920 1.00 87.25 91 ALA A C 1
ATOM 671 O O . ALA A 1 91 ? 2.389 5.077 -23.099 1.00 87.25 91 ALA A O 1
ATOM 672 N N . TYR A 1 92 ? 4.381 4.385 -23.886 1.00 88.50 92 TYR A N 1
ATOM 673 C CA . TYR A 1 92 ? 4.170 4.831 -25.260 1.00 88.50 92 TYR A CA 1
ATOM 674 C C . TYR A 1 92 ? 3.024 4.074 -25.945 1.00 88.50 92 TYR A C 1
ATOM 676 O O . TYR A 1 92 ? 2.119 4.708 -26.479 1.00 88.50 92 TYR A O 1
ATOM 684 N N . ASP A 1 93 ? 3.007 2.743 -25.847 1.00 88.81 93 ASP A N 1
ATOM 685 C CA . ASP A 1 93 ? 1.976 1.874 -26.435 1.00 88.81 93 ASP A CA 1
ATOM 686 C C . ASP A 1 93 ? 0.580 2.120 -25.835 1.00 88.81 93 ASP A C 1
ATOM 688 O O . ASP A 1 93 ? -0.432 1.782 -26.445 1.00 88.81 93 ASP A O 1
ATOM 692 N N . ASN A 1 94 ? 0.520 2.721 -24.641 1.00 85.56 94 ASN A N 1
ATOM 693 C CA . ASN A 1 94 ? -0.713 3.099 -23.952 1.00 85.56 94 ASN A CA 1
ATOM 694 C C . ASN A 1 94 ? -1.024 4.607 -24.036 1.00 85.56 94 ASN A C 1
ATOM 696 O O . ASN A 1 94 ? -1.779 5.110 -23.200 1.00 85.56 94 ASN A O 1
ATOM 700 N N . ASP A 1 95 ? -0.441 5.348 -24.986 1.00 87.44 95 ASP A N 1
ATOM 701 C CA . ASP A 1 95 ? -0.645 6.798 -25.169 1.00 87.44 95 ASP A CA 1
ATOM 702 C C . ASP A 1 95 ? -0.392 7.618 -23.886 1.00 87.44 95 ASP A C 1
ATOM 704 O O . ASP A 1 95 ? -1.073 8.604 -23.593 1.00 87.44 95 ASP A O 1
ATOM 708 N N . PHE A 1 96 ? 0.561 7.180 -23.060 1.00 85.00 96 PHE A N 1
ATOM 709 C CA . PHE A 1 96 ? 0.862 7.724 -21.730 1.00 85.00 96 PHE A CA 1
ATOM 710 C C . PHE A 1 96 ? -0.311 7.671 -20.735 1.00 85.00 96 PHE A C 1
ATOM 712 O O . PHE A 1 96 ? -0.256 8.260 -19.652 1.00 85.00 96 PHE A O 1
ATOM 719 N N . SER A 1 97 ? -1.362 6.915 -21.053 1.00 85.69 97 SER A N 1
ATOM 720 C CA . SER A 1 97 ? -2.485 6.623 -20.171 1.00 85.69 97 SER A CA 1
ATOM 721 C C . SER A 1 97 ? -2.139 5.428 -19.283 1.00 85.69 97 SER A C 1
ATOM 723 O O . SER A 1 97 ? -2.562 4.294 -19.518 1.00 85.69 97 SER A O 1
ATOM 725 N N . LEU A 1 98 ? -1.333 5.686 -18.255 1.00 83.69 98 LEU A N 1
ATOM 726 C CA . LEU A 1 98 ? -0.888 4.667 -17.307 1.00 83.69 98 LEU A CA 1
ATOM 727 C C . LEU A 1 98 ? -1.959 4.356 -16.248 1.00 83.69 98 LEU A C 1
ATOM 729 O O . LEU A 1 98 ? -2.764 5.230 -15.910 1.00 83.69 98 LEU A O 1
ATOM 733 N N . PRO A 1 99 ? -1.980 3.122 -15.712 1.00 83.94 99 PRO A N 1
ATOM 734 C CA . PRO A 1 99 ? -2.813 2.794 -14.566 1.00 83.94 99 PRO A CA 1
ATOM 735 C C . PRO A 1 99 ? -2.398 3.618 -13.345 1.00 83.94 99 PRO A C 1
ATOM 737 O O . PRO A 1 99 ? -1.213 3.848 -13.095 1.00 83.94 99 PRO A O 1
ATOM 740 N N . THR A 1 100 ? -3.385 4.076 -12.582 1.00 85.62 100 THR A N 1
ATOM 741 C CA . THR A 1 100 ? -3.143 4.833 -11.350 1.00 85.62 100 THR A CA 1
ATOM 742 C C . THR A 1 100 ? -3.189 3.908 -10.139 1.00 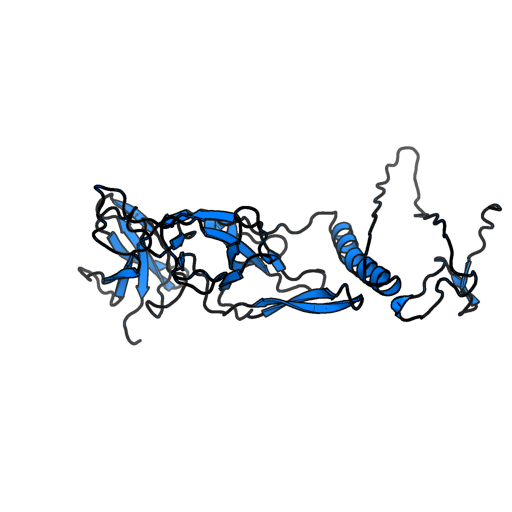85.62 100 THR A C 1
ATOM 744 O O . THR A 1 100 ? -4.100 3.077 -10.068 1.00 85.62 100 THR A O 1
ATOM 747 N N . PRO A 1 101 ? -2.284 4.073 -9.158 1.00 85.50 101 PRO A N 1
ATOM 748 C CA . PRO A 1 101 ? -2.378 3.351 -7.897 1.00 85.50 101 PRO A CA 1
ATOM 749 C C . PRO A 1 101 ? -3.714 3.601 -7.178 1.00 85.50 101 PRO A C 1
ATOM 751 O O . PRO A 1 101 ? -4.354 4.632 -7.422 1.00 85.50 101 PRO A O 1
ATOM 754 N N . PRO A 1 102 ? -4.121 2.704 -6.262 1.00 85.56 102 PRO A N 1
ATOM 755 C CA . PRO A 1 102 ? -5.310 2.903 -5.441 1.00 85.56 102 PRO A CA 1
ATOM 756 C C . PRO A 1 102 ? -5.258 4.216 -4.655 1.00 85.56 102 PRO A C 1
ATOM 758 O O . PRO A 1 102 ? -4.184 4.711 -4.299 1.00 85.56 102 PRO A O 1
ATOM 761 N N . THR A 1 103 ? -6.430 4.766 -4.332 1.00 87.62 103 THR A N 1
ATOM 762 C CA . THR A 1 103 ? -6.514 5.936 -3.450 1.00 87.62 103 THR A CA 1
ATOM 763 C C . THR A 1 103 ? -5.968 5.563 -2.065 1.00 87.62 103 THR A C 1
ATOM 765 O O . THR A 1 103 ? -6.397 4.545 -1.518 1.00 87.62 103 THR A O 1
ATOM 768 N N . PRO A 1 104 ? -5.059 6.352 -1.465 1.00 87.12 104 PRO A N 1
ATOM 769 C CA . PRO A 1 104 ? -4.550 6.068 -0.127 1.00 87.12 104 PRO A CA 1
ATOM 770 C C . PRO A 1 104 ? -5.683 6.004 0.906 1.00 87.12 104 PRO A C 1
ATOM 772 O O . PRO A 1 104 ? -6.579 6.854 0.863 1.00 87.12 104 PRO A O 1
ATOM 775 N N . PRO A 1 105 ? -5.651 5.046 1.847 1.00 88.00 105 PRO A N 1
ATOM 776 C CA . PRO A 1 105 ? -6.673 4.951 2.880 1.00 88.00 105 PRO A CA 1
ATOM 777 C C . PRO A 1 105 ? -6.607 6.151 3.831 1.00 88.00 105 PRO A C 1
ATOM 779 O O . PRO A 1 105 ? -5.531 6.686 4.111 1.00 88.00 105 PRO A O 1
ATOM 782 N N . VAL A 1 106 ? -7.759 6.560 4.359 1.00 87.69 106 VAL A N 1
ATOM 783 C CA . VAL A 1 106 ? -7.842 7.568 5.423 1.00 87.69 106 VAL A CA 1
ATOM 784 C C . VAL A 1 106 ? -7.772 6.842 6.757 1.00 87.69 106 VAL A C 1
ATOM 786 O O . VAL A 1 106 ? -8.602 5.982 7.023 1.00 87.69 106 VAL A O 1
ATOM 789 N N . VAL A 1 107 ? -6.776 7.177 7.576 1.00 89.31 107 VAL A N 1
ATOM 790 C CA . VAL A 1 107 ? -6.483 6.450 8.816 1.00 89.31 107 VAL A CA 1
ATOM 791 C C . VAL A 1 107 ? -6.652 7.377 10.015 1.00 89.31 107 VAL A C 1
ATOM 793 O O . VAL A 1 107 ? -6.020 8.433 10.073 1.00 89.31 107 VAL A O 1
ATOM 796 N N . SER A 1 108 ? -7.474 6.966 10.975 1.00 88.12 108 SER A N 1
ATOM 797 C CA . SER A 1 108 ? -7.535 7.505 12.330 1.00 88.12 108 SER A CA 1
ATOM 798 C C . SER A 1 108 ? -6.698 6.639 13.276 1.00 88.12 108 SER A C 1
ATOM 800 O O . SER A 1 108 ? -6.427 5.463 13.012 1.00 88.12 108 SER A O 1
ATOM 802 N N . ALA A 1 109 ? -6.221 7.234 14.367 1.00 89.19 109 ALA A N 1
ATOM 803 C CA . ALA A 1 109 ? -5.441 6.520 15.365 1.00 89.19 109 ALA A CA 1
ATOM 804 C C . ALA A 1 109 ? -5.863 6.892 16.780 1.00 89.19 109 ALA A C 1
ATOM 806 O O . ALA A 1 109 ? -6.146 8.057 17.059 1.00 89.19 109 ALA A O 1
ATOM 807 N N . PHE A 1 110 ? -5.823 5.898 17.662 1.00 87.50 110 PHE A N 1
ATOM 808 C CA . PHE A 1 110 ? -6.077 6.048 19.085 1.00 87.50 110 PHE A CA 1
ATOM 809 C C . PHE A 1 110 ? -4.801 5.829 19.903 1.00 87.50 110 PHE A C 1
ATOM 811 O O . PHE A 1 110 ? -4.036 4.887 19.668 1.00 87.50 110 PHE A O 1
ATOM 818 N N . GLU A 1 111 ? -4.597 6.707 20.884 1.00 89.19 111 GLU A N 1
ATOM 819 C CA . GLU A 1 111 ? -3.468 6.715 21.815 1.00 89.19 111 GLU A CA 1
ATOM 820 C C . GLU A 1 111 ? -3.860 6.008 23.120 1.00 89.19 111 GLU A C 1
ATOM 822 O O . GLU A 1 111 ? -4.381 6.638 24.041 1.00 89.19 111 GLU A O 1
ATOM 827 N N . GLY A 1 112 ? -3.620 4.698 23.195 1.00 84.81 112 GLY A N 1
ATOM 828 C CA . GLY A 1 112 ? -3.878 3.894 24.389 1.00 84.81 112 GLY A CA 1
ATOM 829 C C . GLY A 1 112 ? -2.704 3.850 25.371 1.00 84.81 112 GLY A C 1
ATOM 830 O O . GLY A 1 112 ? -1.586 4.266 25.058 1.00 84.81 112 GLY A O 1
ATOM 831 N N . ASP A 1 113 ? -2.944 3.284 26.557 1.00 87.06 113 ASP A N 1
ATOM 832 C CA . ASP A 1 113 ? -1.899 3.017 27.552 1.00 87.06 113 ASP A CA 1
ATOM 833 C C . ASP A 1 113 ? -1.080 1.779 27.144 1.00 87.06 113 ASP A C 1
ATOM 835 O O . ASP A 1 113 ? -1.508 0.638 27.315 1.00 87.06 113 ASP A O 1
ATOM 839 N N . GLY A 1 114 ? 0.092 1.998 26.545 1.00 85.56 114 GLY A N 1
ATOM 840 C CA . GLY A 1 114 ? 0.967 0.923 26.067 1.00 85.56 114 GLY A CA 1
ATOM 841 C C . GLY A 1 114 ? 0.489 0.229 24.785 1.00 85.56 114 GLY A C 1
ATOM 842 O O . GLY A 1 114 ? 1.025 -0.821 24.420 1.00 85.56 114 GLY A O 1
ATOM 843 N N . TYR A 1 115 ? -0.494 0.797 24.081 1.00 88.19 115 TYR A N 1
ATOM 844 C CA . TYR A 1 115 ? -0.971 0.297 22.792 1.00 88.19 115 TYR A CA 1
ATOM 845 C C . TYR A 1 115 ? -1.446 1.428 21.878 1.00 88.19 115 TYR A C 1
ATOM 847 O O . TYR A 1 115 ? -1.726 2.541 22.316 1.00 88.19 115 TYR A O 1
ATOM 855 N N . ILE A 1 116 ? -1.523 1.130 20.585 1.00 89.56 116 ILE A N 1
ATOM 856 C CA . ILE A 1 116 ? -1.982 2.047 19.543 1.00 89.56 116 ILE A CA 1
ATOM 857 C C . ILE A 1 116 ? -2.990 1.310 18.682 1.00 89.56 116 ILE A C 1
ATOM 859 O O . ILE A 1 116 ? -2.690 0.222 18.194 1.00 89.56 116 ILE A O 1
ATOM 863 N N . THR A 1 117 ? -4.149 1.911 18.451 1.00 89.00 117 THR A N 1
ATOM 864 C CA . THR A 1 117 ? -5.106 1.397 17.469 1.00 89.00 117 THR A CA 1
ATOM 865 C C . THR A 1 117 ? -5.015 2.252 16.219 1.00 89.00 117 THR A C 1
ATOM 867 O O . THR A 1 117 ? -5.088 3.473 16.311 1.00 89.00 117 THR A O 1
ATOM 870 N N . LEU A 1 118 ? -4.856 1.626 15.056 1.00 89.75 118 LEU A N 1
ATOM 871 C CA . LEU A 1 118 ? -5.011 2.278 13.758 1.00 89.75 118 LEU A CA 1
ATOM 872 C C . LEU A 1 118 ? -6.312 1.778 13.133 1.00 89.75 118 LEU A C 1
ATOM 874 O O . LEU A 1 118 ? -6.540 0.569 13.066 1.00 89.75 118 LEU A O 1
ATOM 878 N N . ASN A 1 119 ? -7.146 2.706 12.680 1.00 87.62 119 ASN A N 1
ATOM 879 C CA . ASN A 1 119 ? -8.460 2.427 12.125 1.00 87.62 119 ASN A CA 1
ATOM 880 C C . ASN A 1 119 ? -8.623 3.156 10.785 1.00 87.62 119 ASN A C 1
ATOM 882 O O . ASN A 1 119 ? -8.397 4.357 10.687 1.00 87.62 119 ASN A O 1
ATOM 886 N N . TRP A 1 120 ? -9.007 2.428 9.743 1.00 88.19 120 TRP A N 1
ATOM 887 C CA . TRP A 1 120 ? -9.433 2.985 8.453 1.00 88.19 120 TRP A CA 1
ATOM 888 C C . TRP A 1 120 ? -10.733 2.345 7.954 1.00 88.19 120 TRP A C 1
ATOM 890 O O . TRP A 1 120 ? -11.050 2.392 6.765 1.00 88.19 120 TRP A O 1
ATOM 900 N N . ALA A 1 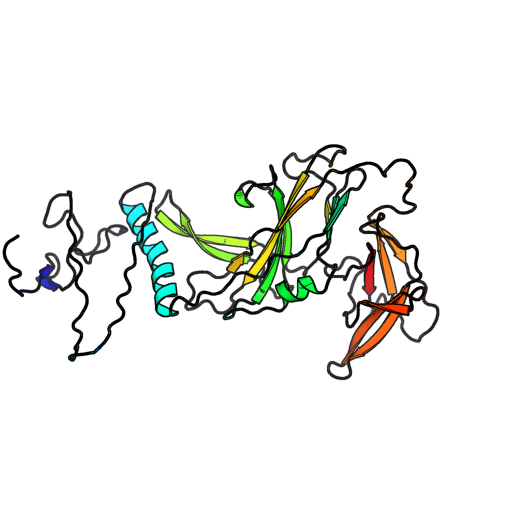121 ? -11.482 1.726 8.868 1.00 78.81 121 ALA A N 1
ATOM 901 C CA .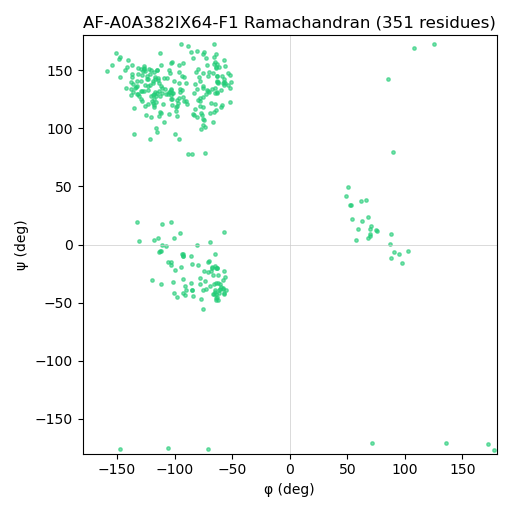 ALA A 1 121 ? -12.835 1.241 8.629 1.00 78.81 121 ALA A CA 1
ATOM 902 C C . ALA A 1 121 ? -13.855 2.386 8.668 1.00 78.81 121 ALA A C 1
ATOM 904 O O . ALA A 1 121 ? -14.890 2.318 8.009 1.00 78.81 121 ALA A O 1
ATOM 905 N N . GLU A 1 122 ? -13.558 3.435 9.439 1.00 66.81 122 GLU A N 1
ATOM 906 C CA . GLU A 1 122 ? -14.443 4.579 9.603 1.00 66.81 122 GLU A CA 1
ATOM 907 C C . GLU A 1 122 ? -14.496 5.416 8.323 1.00 66.81 122 GLU A C 1
ATOM 909 O O . GLU A 1 122 ? -13.470 5.837 7.787 1.00 66.81 122 GLU A O 1
ATOM 914 N N . THR A 1 123 ? -15.717 5.754 7.896 1.00 58.16 123 THR A N 1
ATOM 915 C CA . THR A 1 123 ? -16.053 6.515 6.678 1.00 58.16 123 THR A CA 1
ATOM 916 C C . THR A 1 123 ? -16.150 5.652 5.418 1.00 58.16 123 THR A C 1
ATOM 918 O O . THR A 1 123 ? -15.289 4.829 5.130 1.00 58.16 123 THR A O 1
ATOM 921 N N . ALA A 1 124 ? -17.107 5.979 4.540 1.00 63.09 124 ALA A N 1
ATOM 922 C CA . ALA A 1 124 ? -17.192 5.508 3.147 1.00 63.09 124 ALA A CA 1
ATOM 923 C C . ALA A 1 124 ? -15.943 5.822 2.273 1.00 63.09 124 ALA A C 1
ATOM 925 O O . ALA A 1 124 ? -15.982 5.705 1.047 1.00 63.09 124 ALA A O 1
ATOM 926 N N . ALA A 1 125 ? -14.836 6.267 2.877 1.00 69.81 125 ALA A N 1
ATOM 927 C CA . ALA A 1 125 ? -13.553 6.510 2.240 1.00 69.81 125 ALA A CA 1
ATOM 928 C C . ALA A 1 125 ? -12.880 5.206 1.794 1.00 69.81 125 ALA A C 1
ATOM 930 O O . ALA A 1 125 ? -12.300 5.204 0.711 1.00 69.81 125 ALA A O 1
ATOM 931 N N . PHE A 1 126 ? -13.014 4.103 2.547 1.00 75.88 126 PHE A N 1
ATOM 932 C CA . PHE A 1 126 ? -12.433 2.817 2.136 1.00 75.88 126 PHE A CA 1
ATOM 933 C C . PHE A 1 126 ? -13.042 2.312 0.820 1.00 75.88 126 PHE A C 1
ATOM 935 O O . PHE A 1 126 ? -12.317 1.778 -0.011 1.00 75.88 126 PHE A O 1
ATOM 942 N N . ASN A 1 127 ? -14.326 2.589 0.545 1.00 77.06 127 ASN A N 1
ATOM 943 C CA . ASN A 1 127 ? -14.943 2.256 -0.746 1.00 77.06 127 ASN A CA 1
ATOM 944 C C . ASN A 1 127 ? -14.194 2.908 -1.918 1.00 77.06 127 ASN A C 1
ATOM 946 O O . ASN A 1 127 ? -13.981 2.279 -2.946 1.00 77.06 127 ASN A O 1
ATOM 950 N N . LYS A 1 128 ? -13.698 4.143 -1.756 1.00 77.56 128 LYS A N 1
ATOM 951 C CA . LYS A 1 128 ? -12.903 4.819 -2.801 1.00 77.56 128 LYS A CA 1
ATOM 952 C C . LYS A 1 128 ? -11.544 4.161 -3.052 1.00 77.56 128 LYS A C 1
ATOM 954 O O . LYS A 1 128 ? -10.928 4.426 -4.084 1.00 77.56 128 LYS A O 1
ATOM 959 N N . THR A 1 129 ? -11.062 3.361 -2.110 1.00 79.62 129 THR A N 1
ATOM 960 C CA . THR A 1 129 ? -9.823 2.594 -2.232 1.00 79.62 129 THR A CA 1
ATOM 961 C C . THR A 1 129 ? -10.097 1.190 -2.768 1.00 79.62 129 THR A C 1
ATOM 963 O O . THR A 1 129 ? -9.365 0.728 -3.636 1.00 79.62 129 THR A O 1
ATOM 966 N N . GLU A 1 130 ? -11.162 0.540 -2.300 1.00 83.62 130 GLU A N 1
ATOM 967 C CA . GLU A 1 130 ? -11.410 -0.890 -2.518 1.00 83.62 130 GLU A CA 1
ATOM 968 C C . GLU A 1 130 ? -12.269 -1.197 -3.749 1.00 83.62 130 GLU A C 1
ATOM 970 O O . GLU A 1 130 ? -12.085 -2.237 -4.374 1.00 83.62 130 GLU A O 1
ATOM 975 N N . THR A 1 131 ? -13.187 -0.309 -4.150 1.00 80.94 131 THR A N 1
ATOM 976 C CA . THR A 1 131 ? -14.085 -0.579 -5.291 1.00 80.94 131 THR A CA 1
ATOM 977 C C . THR A 1 131 ? -13.543 -0.064 -6.622 1.00 80.94 131 THR A C 1
ATOM 979 O O . THR A 1 131 ? -14.127 -0.316 -7.676 1.00 80.94 131 THR A O 1
ATOM 982 N N . VAL A 1 132 ? -12.471 0.730 -6.599 1.00 78.50 132 VAL A N 1
ATOM 983 C CA . VAL A 1 132 ? -11.945 1.379 -7.801 1.00 78.50 132 VAL A CA 1
ATOM 984 C C . VAL A 1 132 ? -11.053 0.403 -8.558 1.00 78.50 132 VAL A C 1
ATOM 986 O O . VAL A 1 132 ? -9.950 0.092 -8.124 1.00 78.50 132 VAL A O 1
ATOM 989 N N . VAL A 1 133 ? -11.520 -0.026 -9.732 1.00 81.69 133 VAL A N 1
ATOM 990 C CA . VAL A 1 133 ? -10.717 -0.788 -10.693 1.00 81.69 133 VAL A CA 1
ATOM 991 C C . VAL A 1 133 ? -10.210 0.164 -11.768 1.00 81.69 133 VAL A C 1
ATOM 993 O O . VAL A 1 133 ? -10.997 0.767 -12.500 1.00 81.69 133 VAL A O 1
ATOM 996 N N . ASN A 1 134 ? -8.891 0.307 -11.881 1.00 79.69 134 ASN A N 1
ATOM 997 C CA . ASN A 1 134 ? -8.274 1.169 -12.884 1.00 79.69 134 ASN A CA 1
ATOM 998 C C . ASN A 1 134 ? -7.512 0.320 -13.903 1.00 79.69 134 ASN A C 1
ATOM 1000 O O . ASN A 1 134 ? -6.537 -0.332 -13.549 1.00 79.69 134 ASN A O 1
ATOM 1004 N N . LYS A 1 135 ? -7.968 0.306 -15.164 1.00 80.25 135 LYS A N 1
ATOM 1005 C CA . LYS A 1 135 ? -7.324 -0.445 -16.263 1.00 80.25 135 LYS A CA 1
ATOM 1006 C C . LYS A 1 135 ? -7.013 -1.914 -15.904 1.00 80.25 135 LYS A C 1
ATOM 1008 O O . LYS A 1 135 ? -5.947 -2.422 -16.221 1.00 80.25 135 LYS A O 1
ATOM 1013 N N . GLY A 1 136 ? -7.947 -2.578 -15.217 1.00 80.56 136 GLY A N 1
ATOM 1014 C CA . GLY A 1 136 ? -7.826 -3.983 -14.805 1.00 80.56 136 GLY A CA 1
ATOM 1015 C C . GLY A 1 136 ? -7.143 -4.217 -13.454 1.00 80.56 136 GLY A C 1
ATOM 1016 O O . GLY A 1 136 ? -7.254 -5.315 -12.922 1.00 80.56 136 GLY A O 1
ATOM 1017 N N . PHE A 1 137 ? -6.505 -3.202 -12.862 1.00 83.50 137 PHE A N 1
ATOM 1018 C CA . PHE A 1 137 ? -5.948 -3.297 -11.513 1.00 83.50 137 PHE A CA 1
ATOM 1019 C C . PHE A 1 137 ? -7.075 -3.218 -10.487 1.00 83.50 137 PHE A C 1
ATOM 1021 O O . PHE A 1 137 ? -7.664 -2.150 -10.297 1.00 83.50 137 PHE A O 1
ATOM 1028 N N . ALA A 1 138 ? -7.371 -4.345 -9.846 1.00 87.62 138 ALA A N 1
ATOM 1029 C CA . ALA A 1 138 ? -8.346 -4.445 -8.769 1.00 87.62 138 ALA A CA 1
ATOM 1030 C C . ALA A 1 138 ? -7.645 -4.353 -7.412 1.00 87.62 138 ALA A C 1
ATOM 1032 O O . ALA A 1 138 ? -6.490 -4.752 -7.282 1.00 87.62 138 ALA A O 1
ATOM 1033 N N . PHE A 1 139 ? -8.320 -3.798 -6.408 1.00 88.88 139 PHE A N 1
ATOM 1034 C CA . PHE A 1 139 ? -7.794 -3.761 -5.047 1.00 88.88 139 PHE A CA 1
ATOM 1035 C C . PHE A 1 139 ? -7.534 -5.180 -4.530 1.00 88.88 139 PHE A C 1
ATOM 1037 O O . PHE A 1 139 ? -8.398 -6.046 -4.644 1.00 88.88 139 PHE A O 1
ATOM 1044 N N . GLU A 1 140 ? -6.361 -5.379 -3.935 1.00 88.12 140 GLU A N 1
ATOM 1045 C CA . GLU A 1 140 ? -5.933 -6.677 -3.423 1.00 88.12 140 GLU A CA 1
ATOM 1046 C C . GLU A 1 140 ? -5.670 -6.645 -1.919 1.00 88.12 140 GLU A C 1
ATOM 1048 O O . GLU A 1 140 ? -5.882 -7.645 -1.245 1.00 88.12 140 GLU A O 1
ATOM 1053 N N . GLY A 1 141 ? -5.247 -5.512 -1.348 1.00 89.00 141 GLY A N 1
ATOM 1054 C CA . GLY A 1 141 ? -5.039 -5.466 0.093 1.00 89.00 141 GLY A CA 1
ATOM 1055 C C . GLY A 1 141 ? -4.393 -4.214 0.665 1.00 89.00 141 GLY A C 1
ATOM 1056 O O . GLY A 1 141 ? -4.174 -3.217 -0.022 1.00 89.00 141 GLY A O 1
ATOM 1057 N N . TYR A 1 142 ? -4.057 -4.293 1.954 1.00 91.44 142 TYR A N 1
ATOM 1058 C CA . TYR A 1 142 ? -3.379 -3.240 2.711 1.00 91.44 142 TYR A CA 1
ATOM 1059 C C . TYR A 1 142 ? -2.048 -3.724 3.288 1.00 91.44 142 TYR A C 1
ATOM 1061 O O . TYR A 1 142 ? -1.901 -4.887 3.661 1.00 91.44 142 TYR A O 1
ATOM 1069 N N . LYS A 1 143 ? -1.090 -2.809 3.438 1.00 91.31 143 LYS A N 1
ATOM 1070 C CA . LYS A 1 143 ? 0.147 -3.021 4.195 1.00 91.31 143 LYS A CA 1
ATOM 1071 C C . LYS A 1 143 ? 0.281 -1.965 5.282 1.00 91.31 143 LYS A C 1
ATOM 1073 O O . LYS A 1 143 ? 0.057 -0.780 5.041 1.00 91.31 143 LYS A O 1
ATOM 1078 N N . VAL A 1 144 ? 0.684 -2.404 6.469 1.00 92.31 144 VAL A N 1
ATOM 1079 C CA . VAL A 1 144 ? 0.908 -1.559 7.642 1.00 92.31 144 VAL A CA 1
ATOM 1080 C C . VAL A 1 144 ? 2.371 -1.649 8.045 1.00 92.31 144 VAL A C 1
ATOM 1082 O O . VAL A 1 144 ? 2.868 -2.718 8.400 1.00 92.31 144 VAL A O 1
ATOM 1085 N N . TYR A 1 145 ? 3.049 -0.511 8.037 1.00 93.44 145 TYR A N 1
ATOM 1086 C CA . TYR A 1 145 ? 4.462 -0.384 8.358 1.00 93.44 145 TYR A CA 1
ATOM 1087 C C . TYR A 1 145 ? 4.659 0.433 9.629 1.00 93.44 145 TYR A C 1
ATOM 1089 O O . TYR A 1 145 ? 3.984 1.440 9.843 1.00 93.44 145 TYR A O 1
ATOM 1097 N N . GLN A 1 146 ? 5.648 0.051 10.432 1.00 92.94 146 GLN A N 1
ATOM 1098 C CA . GLN A 1 146 ? 6.220 0.908 11.455 1.00 92.94 146 GLN A CA 1
ATOM 1099 C C . GLN A 1 146 ? 7.405 1.669 10.875 1.00 92.94 146 GLN A C 1
ATOM 1101 O O . GLN A 1 146 ? 8.370 1.067 10.408 1.00 92.94 146 GLN A O 1
ATOM 1106 N N . LEU A 1 147 ? 7.354 2.992 10.950 1.00 93.69 147 LEU A N 1
ATOM 1107 C CA . LEU A 1 147 ? 8.356 3.883 10.391 1.00 93.69 147 LEU A CA 1
ATOM 1108 C C . LEU A 1 147 ? 9.316 4.387 11.483 1.00 93.69 147 LEU A C 1
ATOM 1110 O O . LEU A 1 147 ? 8.882 4.707 12.594 1.00 93.69 147 LEU A O 1
ATOM 1114 N N . PRO A 1 148 ? 10.626 4.508 11.194 1.00 90.75 148 PRO A N 1
ATOM 1115 C CA . PRO A 1 148 ? 11.592 5.053 12.150 1.00 90.75 148 PRO A CA 1
ATOM 1116 C C . PRO A 1 148 ? 11.435 6.564 12.367 1.00 90.75 148 PRO A C 1
ATOM 1118 O O . PRO A 1 148 ? 11.856 7.080 13.401 1.00 90.75 148 PRO A O 1
ATOM 1121 N N . ASN A 1 149 ? 10.860 7.280 11.398 1.00 90.25 149 ASN A N 1
ATOM 1122 C CA . ASN A 1 149 ? 10.600 8.717 11.457 1.00 90.25 149 ASN A CA 1
ATOM 1123 C C . ASN A 1 149 ? 9.357 9.076 10.606 1.00 90.25 149 ASN A C 1
ATOM 1125 O O . ASN A 1 149 ? 8.956 8.264 9.769 1.00 90.25 149 ASN A O 1
ATOM 1129 N N . PRO A 1 150 ? 8.756 10.274 10.767 1.00 88.69 150 PRO A N 1
ATOM 1130 C CA . PRO A 1 150 ? 7.520 10.649 10.070 1.00 88.69 150 PRO A CA 1
ATOM 1131 C C . PRO A 1 150 ? 7.632 10.711 8.543 1.00 88.69 150 PRO A C 1
ATOM 1133 O O . PRO A 1 150 ? 6.614 10.709 7.862 1.00 88.69 150 PRO A O 1
ATOM 1136 N N . LEU A 1 151 ? 8.845 10.829 8.002 1.00 88.06 151 LEU A N 1
ATOM 1137 C CA . LEU A 1 151 ? 9.108 10.995 6.571 1.00 88.06 151 LEU A CA 1
ATOM 1138 C C . LEU A 1 151 ? 9.695 9.734 5.932 1.00 88.06 151 LEU A C 1
ATOM 1140 O O . LEU A 1 151 ? 9.940 9.729 4.727 1.00 88.06 151 LEU A O 1
ATOM 1144 N N . ALA A 1 152 ? 9.909 8.679 6.719 1.00 86.69 152 ALA A N 1
ATOM 1145 C CA . ALA A 1 152 ? 10.513 7.452 6.241 1.00 86.69 152 ALA A CA 1
ATOM 1146 C C . ALA A 1 152 ? 9.629 6.775 5.190 1.00 86.69 152 ALA A C 1
ATOM 1148 O O . ALA A 1 152 ? 8.397 6.901 5.169 1.00 86.69 152 ALA A O 1
ATOM 1149 N N . SER A 1 153 ? 10.299 6.045 4.312 1.00 85.81 153 SER A N 1
ATOM 1150 C CA . SER A 1 153 ? 9.685 5.161 3.330 1.00 85.81 153 SER A CA 1
ATOM 1151 C C . SER A 1 153 ? 9.365 3.792 3.940 1.00 85.81 153 SER A C 1
ATOM 1153 O O . SER A 1 153 ? 9.959 3.392 4.942 1.00 85.81 153 SER A O 1
ATOM 1155 N N . GLY A 1 154 ? 8.463 3.032 3.308 1.00 79.12 154 GLY A N 1
ATOM 1156 C CA . GLY A 1 154 ? 8.160 1.657 3.729 1.00 79.12 154 GLY A CA 1
ATOM 1157 C C . GLY A 1 154 ? 9.391 0.741 3.735 1.00 79.12 154 GLY A C 1
ATOM 1158 O O . GLY A 1 154 ? 9.494 -0.120 4.599 1.00 79.12 154 GLY A O 1
ATOM 1159 N N . SER A 1 155 ? 10.369 0.982 2.851 1.00 82.56 155 SER A N 1
ATOM 1160 C CA . SER A 1 155 ? 11.640 0.239 2.802 1.00 82.56 155 SER A CA 1
ATOM 1161 C C . SER A 1 155 ? 12.564 0.477 3.998 1.00 82.56 155 SER A C 1
ATOM 1163 O O . SER A 1 155 ? 13.426 -0.350 4.275 1.00 82.56 155 SER A O 1
ATOM 1165 N N . GLU A 1 156 ? 12.411 1.603 4.695 1.00 85.25 156 GLU A N 1
ATOM 1166 C CA . GLU A 1 156 ? 13.148 1.907 5.931 1.00 85.25 156 GLU A CA 1
ATOM 1167 C C . GLU A 1 156 ? 12.369 1.474 7.183 1.00 85.25 156 GLU A C 1
ATOM 1169 O O . GLU A 1 156 ? 12.896 1.532 8.296 1.00 85.25 156 GLU A O 1
ATOM 1174 N N . GLY A 1 157 ? 11.102 1.090 7.007 1.00 86.62 157 GLY A N 1
ATOM 1175 C CA . GLY A 1 157 ? 10.211 0.634 8.061 1.00 86.62 157 GLY A CA 1
ATOM 1176 C C . GLY A 1 157 ? 10.184 -0.885 8.220 1.00 86.62 157 GLY A C 1
ATOM 1177 O O . GLY A 1 157 ? 10.729 -1.638 7.417 1.00 86.62 157 GLY A O 1
ATOM 1178 N N . ALA A 1 158 ? 9.509 -1.338 9.273 1.00 89.88 158 ALA A N 1
ATOM 1179 C CA . ALA A 1 158 ? 9.194 -2.747 9.491 1.00 89.88 158 ALA A CA 1
ATOM 1180 C C . ALA A 1 158 ? 7.733 -3.017 9.120 1.00 89.88 158 ALA A C 1
ATOM 1182 O O . ALA A 1 158 ? 6.845 -2.307 9.587 1.00 89.88 158 ALA A O 1
ATOM 1183 N N . LEU A 1 159 ? 7.471 -4.045 8.310 1.00 90.81 159 LEU A N 1
ATOM 1184 C CA . LEU A 1 159 ? 6.111 -4.515 8.036 1.00 90.81 159 LEU A CA 1
ATOM 1185 C C . LEU A 1 159 ? 5.532 -5.153 9.308 1.00 90.81 159 LEU A C 1
ATOM 1187 O O . LEU A 1 159 ? 6.115 -6.089 9.850 1.00 90.81 159 LEU A O 1
ATOM 1191 N N . ILE A 1 160 ? 4.404 -4.631 9.786 1.00 89.75 160 ILE A N 1
ATOM 1192 C CA . ILE A 1 160 ? 3.71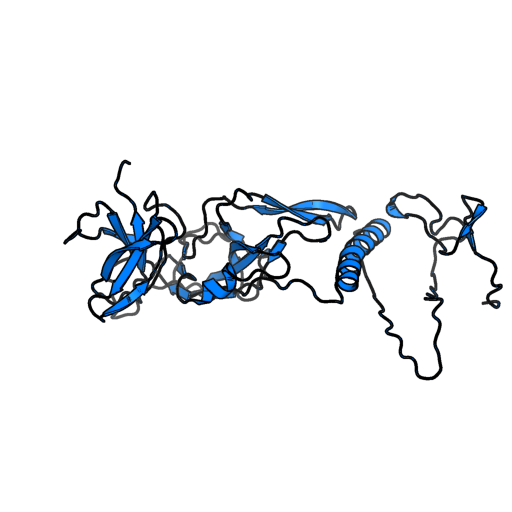5 -5.105 10.997 1.00 89.75 160 ILE A CA 1
ATOM 1193 C C . ILE A 1 160 ? 2.580 -6.050 10.624 1.00 89.75 160 ILE A C 1
ATOM 1195 O O . ILE A 1 160 ? 2.397 -7.085 11.257 1.00 89.75 160 ILE A O 1
ATOM 1199 N N . ALA A 1 161 ? 1.804 -5.664 9.614 1.00 86.19 161 ALA A N 1
ATOM 1200 C CA . ALA A 1 161 ? 0.648 -6.410 9.157 1.00 86.19 161 ALA A CA 1
ATOM 1201 C C . ALA A 1 161 ? 0.474 -6.228 7.651 1.00 86.19 161 ALA A C 1
ATOM 1203 O O . ALA A 1 161 ? 0.712 -5.147 7.108 1.00 86.19 161 ALA A O 1
ATOM 1204 N N . GLN A 1 162 ? 0.035 -7.292 6.994 1.00 88.94 162 GLN A N 1
ATOM 1205 C CA . GLN A 1 162 ? -0.432 -7.267 5.620 1.00 88.94 162 GLN A CA 1
ATOM 1206 C C . GLN A 1 162 ? -1.792 -7.955 5.591 1.00 88.94 162 GLN A C 1
ATOM 1208 O O . GLN A 1 162 ? -1.959 -9.023 6.176 1.00 88.94 162 GLN A O 1
ATOM 1213 N N . TYR A 1 163 ? -2.745 -7.310 4.933 1.00 88.44 163 TYR A N 1
ATOM 1214 C CA . TYR A 1 163 ? -4.084 -7.829 4.702 1.00 88.44 163 TYR A CA 1
ATOM 1215 C C . TYR A 1 163 ? -4.284 -7.986 3.205 1.00 88.44 163 TYR A C 1
ATOM 1217 O O . TYR A 1 163 ? -3.783 -7.174 2.422 1.00 88.44 163 TYR A O 1
ATOM 1225 N N . ASP A 1 164 ? -5.003 -9.024 2.820 1.00 87.62 164 ASP A N 1
ATOM 1226 C CA . ASP A 1 164 ? -5.268 -9.380 1.437 1.00 87.62 164 ASP A CA 1
ATOM 1227 C C . ASP A 1 164 ? -6.684 -9.926 1.273 1.00 87.62 164 ASP A C 1
ATOM 1229 O O . ASP A 1 164 ? -7.272 -10.463 2.215 1.00 87.62 164 ASP A O 1
ATOM 1233 N N . VAL A 1 165 ? -7.267 -9.714 0.097 1.00 84.62 165 VAL A N 1
ATOM 1234 C CA . VAL A 1 165 ? -8.586 -10.241 -0.246 1.00 84.62 165 VAL A CA 1
ATOM 1235 C C . VAL A 1 165 ? -8.495 -11.766 -0.287 1.00 84.62 165 VAL A C 1
ATOM 1237 O O . VAL A 1 165 ? -7.573 -12.311 -0.876 1.00 84.62 165 VAL A O 1
ATOM 1240 N N . ALA A 1 166 ? -9.466 -12.451 0.323 1.00 81.31 166 ALA A N 1
ATOM 1241 C CA . ALA A 1 166 ? -9.524 -13.911 0.334 1.00 81.31 166 ALA A CA 1
ATOM 1242 C C . ALA A 1 166 ? -9.948 -14.452 -1.050 1.00 81.31 166 ALA A C 1
ATOM 1244 O O . ALA A 1 166 ? -11.124 -14.746 -1.282 1.00 81.31 166 ALA A O 1
ATOM 1245 N N . ASN A 1 167 ? -9.016 -14.497 -2.003 1.00 78.56 167 ASN A N 1
ATOM 1246 C CA . ASN A 1 167 ? -9.240 -14.882 -3.402 1.00 78.56 167 ASN A CA 1
ATOM 1247 C C . ASN A 1 167 ? -8.231 -15.935 -3.916 1.00 78.56 167 ASN A C 1
ATOM 1249 O O . ASN A 1 167 ? -8.288 -16.310 -5.090 1.00 78.56 167 ASN A O 1
ATOM 1253 N N . GLY A 1 168 ? -7.322 -16.423 -3.062 1.00 75.06 168 GLY A N 1
ATOM 1254 C CA . GLY A 1 168 ? -6.276 -17.388 -3.409 1.00 75.06 168 GLY A CA 1
ATOM 1255 C C . GLY A 1 168 ? -4.974 -16.780 -3.953 1.00 75.06 168 GLY A C 1
ATOM 1256 O O . GLY A 1 168 ? -4.043 -17.530 -4.269 1.00 75.06 168 GLY A O 1
ATOM 1257 N N . VAL A 1 169 ? -4.859 -15.452 -4.061 1.00 78.38 169 VAL A N 1
ATOM 1258 C CA . VAL A 1 169 ? -3.652 -14.746 -4.527 1.00 78.38 169 VAL A CA 1
ATOM 1259 C C . VAL A 1 169 ? -2.715 -14.465 -3.347 1.00 78.38 169 VAL A C 1
ATOM 1261 O O . VAL A 1 169 ? -2.586 -13.358 -2.841 1.00 78.38 169 VAL A O 1
ATOM 1264 N N . MET A 1 170 ? -1.985 -15.495 -2.917 1.00 75.50 170 MET A N 1
ATOM 1265 C CA . MET A 1 170 ? -1.098 -15.385 -1.747 1.00 75.50 170 MET A CA 1
ATOM 1266 C C . MET A 1 170 ? 0.227 -14.667 -2.027 1.00 75.50 170 MET A C 1
ATOM 1268 O O . MET A 1 170 ? 0.787 -14.021 -1.147 1.00 75.50 170 MET A O 1
ATOM 1272 N N . VAL A 1 171 ? 0.803 -14.810 -3.224 1.00 80.75 171 VAL A N 1
ATOM 1273 C CA . VAL A 1 171 ? 2.120 -14.230 -3.533 1.00 80.75 171 VAL A CA 1
ATOM 1274 C C . VAL A 1 171 ? 2.093 -13.569 -4.897 1.00 80.75 171 VAL A C 1
ATOM 1276 O O . VAL A 1 171 ? 1.949 -14.237 -5.920 1.00 80.75 171 VAL A O 1
ATOM 1279 N N . ILE A 1 172 ? 2.320 -12.258 -4.913 1.00 80.62 172 ILE A N 1
ATOM 1280 C CA . ILE A 1 172 ? 2.495 -11.493 -6.147 1.00 80.62 172 ILE A CA 1
ATOM 1281 C C . ILE A 1 172 ? 3.993 -11.326 -6.373 1.00 80.62 172 ILE A C 1
ATOM 1283 O O . ILE A 1 172 ? 4.673 -10.625 -5.619 1.00 80.62 172 ILE A O 1
ATOM 1287 N N . THR A 1 173 ? 4.518 -11.990 -7.403 1.00 82.38 173 THR A N 1
ATOM 1288 C CA . THR A 1 173 ? 5.913 -11.833 -7.829 1.00 82.38 173 THR A CA 1
ATOM 1289 C C . THR A 1 173 ? 6.033 -10.782 -8.917 1.00 82.38 173 THR A C 1
ATOM 1291 O O . THR A 1 173 ? 5.307 -10.816 -9.911 1.00 82.38 173 THR A O 1
ATOM 1294 N N . GLU A 1 174 ? 6.997 -9.883 -8.774 1.00 80.25 174 GLU A N 1
ATOM 1295 C CA . GLU A 1 174 ? 7.344 -8.907 -9.798 1.00 80.25 174 GLU A CA 1
ATOM 1296 C C . GLU A 1 174 ? 8.771 -9.111 -10.275 1.00 80.25 174 GLU A C 1
ATOM 1298 O O . GLU A 1 174 ? 9.654 -9.545 -9.530 1.00 80.25 174 GLU A O 1
ATOM 1303 N N . LYS A 1 175 ? 8.998 -8.797 -11.548 1.00 79.88 175 LYS A N 1
ATOM 1304 C CA . LYS A 1 175 ? 10.346 -8.748 -12.097 1.00 79.88 175 LYS A CA 1
ATOM 1305 C C . LYS A 1 175 ? 11.042 -7.538 -11.489 1.00 79.88 175 LYS A C 1
ATOM 1307 O O . LYS A 1 175 ? 10.489 -6.450 -11.482 1.00 79.88 175 LYS A O 1
ATOM 1312 N N . ALA A 1 176 ? 12.246 -7.733 -10.980 1.00 77.94 176 ALA A N 1
ATOM 1313 C CA . ALA A 1 176 ? 13.089 -6.675 -10.457 1.00 77.94 176 ALA A CA 1
ATOM 1314 C C . ALA A 1 176 ? 14.521 -6.926 -10.918 1.00 77.94 176 ALA A C 1
ATOM 1316 O O . ALA A 1 176 ? 15.028 -8.046 -10.819 1.00 77.94 176 ALA A O 1
ATOM 1317 N N . VAL A 1 177 ? 15.192 -5.886 -11.407 1.00 75.75 177 VAL A N 1
ATOM 1318 C CA . VAL A 1 177 ? 16.616 -5.996 -11.728 1.00 75.75 177 VAL A CA 1
ATOM 1319 C C . VAL A 1 177 ? 17.406 -5.970 -10.434 1.00 75.75 177 VAL A C 1
ATOM 1321 O O . VAL A 1 177 ? 17.249 -5.064 -9.617 1.00 75.75 177 VAL A O 1
ATOM 1324 N N . ASP A 1 178 ? 18.264 -6.963 -10.246 1.00 75.75 178 ASP A N 1
ATOM 1325 C CA . ASP A 1 178 ? 19.308 -6.899 -9.239 1.00 75.75 178 ASP A CA 1
ATOM 1326 C C . ASP A 1 178 ? 20.447 -6.002 -9.756 1.00 75.75 178 ASP A C 1
ATOM 1328 O O . ASP A 1 178 ? 21.125 -6.383 -10.712 1.00 75.75 178 ASP A O 1
ATOM 1332 N N . PRO A 1 179 ? 20.695 -4.823 -9.152 1.00 68.12 179 PRO A N 1
ATOM 1333 C CA . PRO A 1 179 ? 21.719 -3.902 -9.638 1.00 68.12 179 PRO A CA 1
ATOM 1334 C C . PRO A 1 179 ? 23.132 -4.493 -9.582 1.00 68.12 179 PRO A C 1
ATOM 1336 O O . PRO A 1 179 ? 23.991 -4.073 -10.352 1.00 68.12 179 PRO A O 1
ATOM 1339 N N . ALA A 1 180 ? 23.383 -5.452 -8.682 1.00 72.69 180 ALA A N 1
ATOM 1340 C CA . ALA A 1 180 ? 24.704 -6.047 -8.504 1.00 72.69 180 ALA A CA 1
ATOM 1341 C C . ALA A 1 180 ? 25.054 -7.037 -9.620 1.00 72.69 180 ALA A C 1
ATOM 1343 O O . ALA A 1 180 ? 26.195 -7.081 -10.070 1.00 72.69 180 ALA A O 1
ATOM 1344 N N . THR A 1 181 ? 24.078 -7.832 -10.060 1.00 69.56 181 THR A N 1
ATOM 1345 C CA . THR A 1 181 ? 24.280 -8.873 -11.079 1.00 69.56 181 THR A CA 1
ATOM 1346 C C . THR A 1 181 ? 23.760 -8.469 -12.456 1.00 69.56 181 THR A C 1
ATOM 1348 O O . THR A 1 181 ? 24.088 -9.109 -13.451 1.00 69.56 181 THR A O 1
ATOM 1351 N N . GLY A 1 182 ? 22.938 -7.420 -12.534 1.00 67.88 182 GLY A N 1
ATOM 1352 C CA . GLY A 1 182 ? 22.219 -7.028 -13.742 1.00 67.88 182 GLY A CA 1
ATOM 1353 C C . GLY A 1 182 ? 21.141 -8.024 -14.167 1.00 67.88 182 GLY A C 1
ATOM 1354 O O . GLY A 1 182 ? 20.563 -7.848 -15.231 1.00 67.88 182 GLY A O 1
ATOM 1355 N N . LEU A 1 183 ? 20.865 -9.073 -13.386 1.00 74.44 183 LEU A N 1
ATOM 1356 C CA . LEU A 1 183 ? 19.865 -10.080 -13.730 1.00 74.44 183 LEU A CA 1
ATOM 1357 C C . LEU A 1 183 ? 18.464 -9.592 -13.352 1.00 74.44 183 LEU A C 1
ATOM 1359 O O . LEU A 1 183 ? 18.250 -9.042 -12.271 1.00 74.44 183 LEU A O 1
ATOM 1363 N N . VAL A 1 184 ? 17.496 -9.833 -14.235 1.00 76.38 184 VAL A N 1
ATOM 1364 C CA . VAL A 1 184 ? 16.072 -9.644 -13.938 1.00 76.38 184 VAL A CA 1
ATOM 1365 C C . VAL A 1 184 ? 15.598 -10.869 -13.160 1.00 76.38 184 VAL A C 1
ATOM 1367 O O . VAL A 1 184 ? 15.519 -11.964 -13.715 1.00 76.38 184 VAL A O 1
ATOM 1370 N N . LEU A 1 185 ? 15.309 -10.695 -11.874 1.00 79.62 185 LEU A N 1
ATOM 1371 C CA . LEU A 1 185 ? 14.836 -11.754 -10.985 1.00 79.62 185 LEU A CA 1
ATOM 1372 C C . LEU A 1 185 ? 13.367 -11.525 -10.641 1.00 79.62 185 LEU A C 1
ATOM 1374 O O . LEU A 1 185 ? 12.953 -10.388 -10.433 1.00 79.62 185 LEU A O 1
ATOM 1378 N N . GLU A 1 186 ? 12.585 -12.596 -10.525 1.00 79.44 186 GLU A N 1
ATOM 1379 C CA . GLU A 1 186 ? 11.262 -12.495 -9.910 1.00 79.44 186 GLU A CA 1
ATOM 1380 C C . GLU A 1 186 ? 11.411 -12.440 -8.388 1.00 79.44 186 GLU A C 1
ATOM 1382 O O . GLU A 1 186 ? 11.947 -13.361 -7.769 1.00 79.44 186 GLU A O 1
ATOM 1387 N N . LYS A 1 187 ? 10.956 -11.344 -7.782 1.00 78.50 187 LYS A N 1
ATOM 1388 C CA . LYS A 1 187 ? 10.926 -11.156 -6.331 1.00 78.50 187 LYS A CA 1
ATOM 1389 C C . LYS A 1 187 ? 9.476 -11.076 -5.854 1.00 78.50 187 LYS A C 1
ATOM 1391 O O . LYS A 1 187 ? 8.657 -10.466 -6.539 1.00 78.50 187 LYS A O 1
ATOM 1396 N N . PRO A 1 188 ? 9.140 -11.657 -4.690 1.00 80.06 188 PRO A N 1
ATOM 1397 C CA . PRO A 1 188 ? 7.827 -11.457 -4.091 1.00 80.06 188 PRO A CA 1
ATOM 1398 C C . PRO A 1 188 ? 7.683 -9.983 -3.684 1.00 80.06 188 PRO A C 1
ATOM 1400 O O . PRO A 1 188 ? 8.412 -9.503 -2.818 1.00 80.06 188 PRO A O 1
ATOM 1403 N N . ALA A 1 189 ? 6.771 -9.266 -4.337 1.00 79.38 189 ALA A N 1
ATOM 1404 C CA . ALA A 1 189 ? 6.441 -7.873 -4.035 1.00 79.38 189 ALA A CA 1
ATOM 1405 C C . ALA A 1 189 ? 5.376 -7.777 -2.927 1.00 79.38 189 ALA A C 1
ATOM 1407 O O . ALA A 1 189 ? 5.402 -6.873 -2.085 1.00 79.38 189 ALA A O 1
ATOM 1408 N N . HIS A 1 190 ? 4.461 -8.749 -2.898 1.00 81.19 190 HIS A N 1
ATOM 1409 C CA . HIS A 1 190 ? 3.409 -8.870 -1.893 1.00 81.19 190 HIS A CA 1
ATOM 1410 C C . HIS A 1 190 ? 3.314 -10.327 -1.442 1.00 81.19 190 HIS A C 1
ATOM 1412 O O . HIS A 1 190 ? 3.271 -11.229 -2.280 1.00 81.19 190 HIS A O 1
ATOM 1418 N N . VAL A 1 191 ? 3.291 -10.548 -0.125 1.00 81.12 191 VAL A N 1
ATOM 1419 C CA . VAL A 1 191 ? 3.079 -11.870 0.482 1.00 81.12 191 VAL A CA 1
ATOM 1420 C C . VAL A 1 191 ? 1.849 -11.778 1.375 1.00 81.12 191 VAL A C 1
ATOM 1422 O O . VAL A 1 191 ? 1.928 -11.350 2.524 1.00 81.12 191 VAL A O 1
ATOM 1425 N N . GLY A 1 192 ? 0.707 -12.082 0.777 1.00 77.75 192 GLY A N 1
ATOM 1426 C CA . GLY A 1 192 ? -0.589 -12.156 1.423 1.00 77.75 192 GLY A CA 1
ATOM 1427 C C . GLY A 1 192 ? -0.750 -13.411 2.280 1.00 77.75 192 GLY A C 1
ATOM 1428 O O . GLY A 1 192 ? 0.054 -14.346 2.231 1.00 77.75 192 GLY A O 1
ATOM 1429 N N . SER A 1 193 ? -1.780 -13.395 3.116 1.00 76.44 193 SER A N 1
ATOM 1430 C CA . SER A 1 193 ? -2.120 -14.466 4.053 1.00 76.44 193 SER A CA 1
ATOM 1431 C C . SER A 1 193 ? -3.439 -15.172 3.712 1.00 76.44 193 SER A C 1
ATOM 1433 O O . SER A 1 193 ? -3.775 -16.156 4.363 1.00 76.44 193 SER A O 1
ATOM 1435 N N . ASP A 1 194 ? -4.153 -14.664 2.706 1.00 76.75 194 ASP A N 1
ATOM 1436 C CA . ASP A 1 194 ? -5.470 -15.041 2.184 1.00 76.75 194 ASP A CA 1
ATOM 1437 C C . ASP A 1 194 ? -6.575 -15.060 3.250 1.00 76.75 194 ASP A C 1
ATOM 1439 O O . ASP A 1 194 ? -7.595 -15.731 3.116 1.00 76.75 194 ASP A O 1
ATOM 1443 N N . ASN A 1 195 ? -6.368 -14.332 4.351 1.00 74.50 195 ASN A N 1
ATOM 1444 C CA . ASN A 1 195 ? -7.286 -14.356 5.488 1.00 74.50 195 ASN A CA 1
ATOM 1445 C C . ASN A 1 195 ? -8.459 -13.386 5.317 1.00 74.50 195 ASN A C 1
ATOM 1447 O O . ASN A 1 195 ? -9.449 -13.523 6.026 1.00 74.50 195 ASN A O 1
ATOM 1451 N N . GLY A 1 196 ? -8.369 -12.419 4.401 1.00 80.88 196 GLY A N 1
ATOM 1452 C CA . GLY A 1 196 ? -9.361 -11.365 4.218 1.00 80.88 196 GLY A CA 1
ATOM 1453 C C . GLY A 1 196 ? -8.885 -9.990 4.697 1.00 80.88 196 GLY A C 1
ATOM 1454 O O . GLY A 1 196 ? -7.862 -9.822 5.369 1.00 80.88 196 GLY A O 1
ATOM 1455 N N . ILE A 1 197 ? -9.664 -8.970 4.339 1.00 84.75 197 ILE A N 1
ATOM 1456 C CA . ILE A 1 197 ? -9.324 -7.568 4.584 1.00 84.75 197 ILE A CA 1
ATOM 1457 C C . ILE A 1 197 ? -9.738 -7.160 5.988 1.00 84.75 197 ILE A C 1
ATOM 1459 O O . ILE A 1 197 ? -10.923 -7.013 6.245 1.00 84.75 197 ILE A O 1
ATOM 1463 N N . SER A 1 198 ? -8.778 -6.882 6.872 1.00 84.88 198 SER A N 1
ATOM 1464 C CA . SER A 1 198 ? -9.046 -6.114 8.094 1.00 84.88 198 SER A CA 1
ATOM 1465 C C . SER A 1 198 ? -8.773 -4.631 7.865 1.00 84.88 198 SER A C 1
ATOM 1467 O O . SER A 1 198 ? -7.835 -4.264 7.156 1.00 84.88 198 SER A O 1
ATOM 1469 N N . ARG A 1 199 ? -9.577 -3.779 8.506 1.00 86.38 199 ARG A N 1
ATOM 1470 C CA . ARG A 1 199 ? -9.439 -2.312 8.468 1.00 86.38 199 ARG A CA 1
ATOM 1471 C C . ARG A 1 199 ? -9.086 -1.690 9.821 1.00 86.38 199 ARG A C 1
ATOM 1473 O O . ARG A 1 199 ? -9.045 -0.470 9.962 1.00 86.38 199 ARG A O 1
ATOM 1480 N N . VAL A 1 200 ? -8.843 -2.541 10.814 1.00 86.06 200 VAL A N 1
ATOM 1481 C CA . VAL A 1 200 ? -8.444 -2.152 12.164 1.00 86.06 200 VAL A CA 1
ATOM 1482 C C . VAL A 1 200 ? -7.258 -3.006 12.586 1.00 86.06 200 VAL A C 1
ATOM 1484 O O . VAL A 1 200 ? -7.243 -4.222 12.369 1.00 86.06 200 VAL A O 1
ATOM 1487 N N . VAL A 1 201 ? -6.266 -2.370 13.206 1.00 88.50 201 VAL A N 1
ATOM 1488 C CA . VAL A 1 201 ? -5.115 -3.051 13.802 1.00 88.50 201 VAL A CA 1
ATOM 1489 C C . VAL A 1 201 ? -4.786 -2.438 15.157 1.00 88.50 201 VAL A C 1
ATOM 1491 O O . VAL A 1 201 ? -4.615 -1.227 15.290 1.00 88.50 201 VAL A O 1
ATOM 1494 N N . VAL A 1 202 ? -4.673 -3.297 16.169 1.00 88.44 202 VAL A N 1
ATOM 1495 C CA . VAL A 1 202 ? -4.218 -2.923 17.511 1.00 88.44 202 VAL A CA 1
ATOM 1496 C C . VAL A 1 202 ? -2.769 -3.364 17.665 1.00 88.44 202 VAL A C 1
ATOM 1498 O O . VAL A 1 202 ? -2.438 -4.545 17.565 1.00 88.44 202 VAL A O 1
ATOM 1501 N N . ILE A 1 203 ? -1.889 -2.405 17.919 1.00 90.06 203 ILE A N 1
ATOM 1502 C CA . ILE A 1 203 ? -0.446 -2.588 17.991 1.00 90.06 203 ILE A CA 1
ATOM 1503 C C . ILE A 1 203 ? -0.021 -2.425 19.447 1.00 90.06 203 ILE A C 1
ATOM 1505 O O . ILE A 1 203 ? -0.227 -1.379 20.054 1.00 90.06 203 ILE A O 1
ATOM 1509 N N . LYS A 1 204 ? 0.593 -3.468 20.011 1.00 90.00 204 LYS A N 1
ATOM 1510 C CA . LYS A 1 204 ? 1.085 -3.493 21.405 1.00 90.00 204 LYS A CA 1
ATOM 1511 C C . LYS A 1 204 ? 2.612 -3.563 21.496 1.00 90.00 204 LYS A C 1
ATOM 1513 O O . LYS A 1 204 ? 3.194 -3.524 22.577 1.00 90.00 204 LYS A O 1
ATOM 1518 N N . THR A 1 205 ? 3.293 -3.727 20.363 1.00 89.75 205 THR A N 1
ATOM 1519 C CA . THR A 1 205 ? 4.741 -3.965 20.293 1.00 89.75 205 THR A CA 1
ATOM 1520 C C . THR A 1 205 ? 5.377 -3.065 19.237 1.00 89.75 205 THR A C 1
ATOM 1522 O O . THR A 1 205 ? 4.856 -2.923 18.137 1.00 89.75 205 THR A O 1
ATOM 1525 N N . ASP A 1 206 ? 6.514 -2.467 19.585 1.00 91.31 206 ASP A N 1
ATOM 1526 C CA . ASP A 1 206 ? 7.435 -1.780 18.683 1.00 91.31 206 ASP A CA 1
ATOM 1527 C C . ASP A 1 206 ? 8.216 -2.841 17.888 1.00 91.31 206 ASP A C 1
ATOM 1529 O O . ASP A 1 206 ? 9.144 -3.459 18.415 1.00 91.31 206 ASP A O 1
ATOM 1533 N N . ALA A 1 207 ? 7.843 -3.046 16.627 1.00 89.06 207 ALA A N 1
ATOM 1534 C CA . ALA A 1 207 ? 8.478 -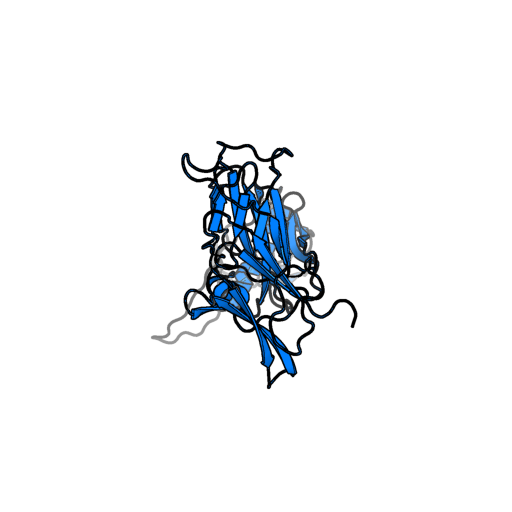3.959 15.680 1.00 89.06 207 ALA A CA 1
ATOM 1535 C C . ALA A 1 207 ? 9.907 -3.535 15.292 1.00 89.06 207 ALA A C 1
ATOM 1537 O O . ALA A 1 207 ? 10.731 -4.388 14.975 1.00 89.06 207 ALA A O 1
ATOM 1538 N N . LEU A 1 208 ? 10.252 -2.241 15.365 1.00 88.75 208 LEU A N 1
ATOM 1539 C CA . LEU A 1 208 ? 11.616 -1.771 15.075 1.00 88.75 208 LEU A CA 1
ATOM 1540 C C . LEU A 1 208 ? 12.594 -2.123 16.200 1.00 88.75 208 LEU A C 1
ATOM 1542 O O . LEU A 1 208 ? 13.783 -2.329 15.957 1.00 88.75 208 LEU A O 1
ATOM 1546 N N . ARG A 1 209 ? 12.113 -2.163 17.448 1.00 87.69 209 ARG A N 1
ATOM 1547 C CA . ARG A 1 209 ? 12.951 -2.422 18.635 1.00 87.69 209 ARG A CA 1
ATOM 1548 C C . ARG A 1 209 ? 12.678 -3.757 19.317 1.00 87.69 209 ARG A C 1
ATOM 1550 O O . ARG A 1 209 ? 13.413 -4.088 20.248 1.00 87.69 209 ARG A O 1
ATOM 1557 N N . ASN A 1 210 ? 11.665 -4.501 18.876 1.00 88.19 210 ASN A N 1
ATOM 1558 C CA . ASN A 1 210 ? 11.163 -5.731 19.495 1.00 88.19 210 ASN A CA 1
ATOM 1559 C C . ASN A 1 210 ? 10.882 -5.568 20.997 1.00 88.19 210 ASN A C 1
ATOM 1561 O O . ASN A 1 210 ? 11.363 -6.339 21.830 1.00 88.19 210 ASN A O 1
ATOM 1565 N N . ARG A 1 211 ? 10.152 -4.510 21.365 1.00 90.69 211 ARG A N 1
ATOM 1566 C CA . ARG A 1 211 ? 9.790 -4.205 22.760 1.00 90.69 211 ARG A CA 1
ATOM 1567 C C . ARG A 1 211 ? 8.329 -3.778 22.851 1.00 90.69 211 ARG A C 1
ATOM 1569 O O . ARG A 1 211 ? 7.820 -3.246 21.871 1.00 90.69 211 ARG A O 1
ATOM 1576 N N . PRO A 1 212 ? 7.661 -3.953 24.001 1.00 91.31 212 PRO A N 1
ATOM 1577 C CA . PRO A 1 212 ? 6.341 -3.372 24.214 1.00 91.31 212 PRO A CA 1
ATOM 1578 C C . PRO A 1 212 ? 6.350 -1.864 23.955 1.00 91.31 212 PRO A C 1
ATOM 1580 O O . PRO A 1 212 ? 7.364 -1.194 24.189 1.00 91.31 212 PRO A O 1
ATOM 1583 N N . ILE A 1 213 ? 5.228 -1.347 23.464 1.00 89.88 213 ILE A N 1
ATOM 1584 C CA . ILE A 1 213 ? 5.045 0.093 23.300 1.00 89.88 213 ILE A CA 1
ATOM 1585 C C . ILE A 1 213 ? 5.095 0.765 24.676 1.00 89.88 213 ILE A C 1
ATOM 1587 O O . ILE A 1 213 ? 4.586 0.244 25.666 1.00 89.88 213 ILE A O 1
ATOM 1591 N N . THR A 1 214 ? 5.752 1.920 24.736 1.00 89.56 214 THR A N 1
ATOM 1592 C CA . THR A 1 214 ? 5.865 2.727 25.954 1.00 89.56 214 THR A CA 1
ATOM 1593 C C . THR A 1 214 ? 5.236 4.086 25.726 1.00 89.56 214 THR A C 1
ATOM 1595 O O . THR A 1 214 ? 5.463 4.681 24.672 1.00 89.56 214 THR A O 1
ATOM 1598 N N . ASN A 1 215 ? 4.538 4.598 26.733 1.00 89.81 215 ASN A N 1
ATOM 1599 C CA . ASN A 1 215 ? 3.929 5.921 26.667 1.00 89.81 215 ASN A CA 1
ATOM 1600 C C . ASN A 1 215 ? 4.962 7.048 26.547 1.00 89.81 215 ASN A C 1
ATOM 1602 O O . ASN A 1 215 ? 6.158 6.858 26.793 1.00 89.81 215 ASN A O 1
ATOM 1606 N N . ASP A 1 216 ? 4.471 8.221 26.146 1.00 87.06 216 ASP A N 1
ATOM 1607 C CA . ASP A 1 216 ? 5.224 9.473 26.007 1.00 87.06 216 ASP A CA 1
ATOM 1608 C C . ASP A 1 216 ? 6.345 9.418 24.957 1.00 87.06 216 ASP A C 1
ATOM 1610 O O . ASP A 1 216 ? 7.288 10.216 24.969 1.00 87.06 216 ASP A O 1
ATOM 1614 N N . ARG A 1 217 ? 6.258 8.466 24.020 1.00 88.44 217 ARG A N 1
ATOM 1615 C CA . ARG A 1 217 ? 7.166 8.361 22.876 1.00 88.44 217 ARG A CA 1
ATOM 1616 C C . ARG A 1 217 ? 6.389 8.381 21.567 1.00 88.44 217 ARG A C 1
ATOM 1618 O O . ARG A 1 217 ? 5.423 7.635 21.446 1.00 88.44 217 ARG A O 1
ATOM 1625 N N . PRO A 1 218 ? 6.815 9.182 20.578 1.00 91.62 218 PRO A N 1
ATOM 1626 C CA . PRO A 1 218 ? 6.169 9.177 19.280 1.00 91.62 218 PRO A CA 1
ATOM 1627 C C . PRO A 1 218 ? 6.511 7.890 18.526 1.00 91.62 218 PRO A C 1
ATOM 1629 O O . PRO A 1 218 ? 7.676 7.493 18.426 1.00 91.62 218 PRO A O 1
ATOM 1632 N N . TYR A 1 219 ? 5.483 7.273 17.960 1.00 93.19 219 TYR A N 1
ATOM 1633 C CA . TYR A 1 219 ? 5.576 6.175 17.012 1.00 93.19 219 TYR A CA 1
ATOM 1634 C C . TYR A 1 219 ? 4.976 6.621 15.682 1.00 93.19 219 TYR A C 1
ATOM 1636 O O . TYR A 1 219 ? 3.996 7.365 15.640 1.00 93.19 219 TYR A O 1
ATOM 1644 N N . HIS A 1 220 ? 5.586 6.180 14.587 1.00 93.94 220 HIS A N 1
ATOM 1645 C CA . HIS A 1 220 ? 5.172 6.549 13.241 1.00 93.94 220 HIS A CA 1
ATOM 1646 C C . HIS A 1 220 ? 4.723 5.297 12.504 1.00 93.94 220 HIS A C 1
ATOM 1648 O O . HIS A 1 220 ? 5.431 4.290 12.502 1.00 93.94 220 HIS A O 1
ATOM 1654 N N . TYR A 1 221 ? 3.562 5.374 11.869 1.00 94.19 221 TYR A N 1
ATOM 1655 C CA . TYR A 1 221 ? 2.985 4.290 11.094 1.00 94.19 221 TYR A CA 1
ATOM 1656 C C . TYR A 1 221 ? 2.655 4.752 9.690 1.00 94.19 221 TYR A C 1
ATOM 1658 O O . TYR A 1 221 ? 2.346 5.921 9.452 1.00 94.19 221 TYR A O 1
ATOM 1666 N N . GLY A 1 222 ? 2.745 3.812 8.764 1.00 92.81 222 GLY A N 1
ATOM 1667 C CA . GLY A 1 222 ? 2.459 4.014 7.363 1.00 92.81 222 GLY A CA 1
ATOM 1668 C C . GLY A 1 222 ? 1.503 2.951 6.862 1.00 92.81 222 GLY A C 1
ATOM 1669 O O . GLY A 1 222 ? 1.792 1.769 7.015 1.00 92.81 222 GLY A O 1
ATOM 1670 N N . ILE A 1 223 ? 0.384 3.360 6.276 1.00 92.69 223 ILE A N 1
ATOM 1671 C CA . ILE A 1 223 ? -0.599 2.446 5.701 1.00 92.69 223 ILE A CA 1
ATOM 1672 C C . ILE A 1 223 ? -0.666 2.708 4.200 1.00 92.69 223 ILE A C 1
ATOM 1674 O O . ILE A 1 223 ? -0.827 3.853 3.772 1.00 92.69 223 ILE A O 1
ATOM 1678 N N . SER A 1 224 ? -0.528 1.659 3.400 1.00 91.94 224 SER A N 1
ATOM 1679 C CA . SER A 1 224 ? -0.697 1.697 1.946 1.00 91.94 224 SER A CA 1
ATOM 1680 C C . SER A 1 224 ? -1.696 0.637 1.499 1.00 91.94 224 SER A C 1
ATOM 1682 O O . SER A 1 224 ? -1.873 -0.390 2.155 1.00 91.94 224 SER A O 1
ATOM 1684 N N . ALA A 1 225 ? -2.367 0.906 0.385 1.00 90.94 225 ALA A N 1
ATOM 1685 C CA . ALA A 1 225 ? -3.209 -0.045 -0.323 1.00 90.94 225 ALA A CA 1
ATOM 1686 C C . ALA A 1 225 ? -2.464 -0.541 -1.562 1.00 90.94 225 ALA A C 1
ATOM 1688 O O . ALA A 1 225 ? -1.712 0.223 -2.165 1.00 90.94 225 ALA A O 1
ATOM 1689 N N . TYR A 1 226 ? -2.681 -1.784 -1.971 1.00 90.38 226 TYR A N 1
ATOM 1690 C CA . TYR A 1 226 ? -2.136 -2.299 -3.220 1.00 90.38 226 TYR A CA 1
ATOM 1691 C C . TYR A 1 226 ? -3.219 -2.931 -4.082 1.00 90.38 226 TYR A C 1
ATOM 1693 O O . TYR A 1 226 ? -4.193 -3.495 -3.581 1.00 90.38 226 TYR A O 1
ATOM 1701 N N . SER A 1 227 ? -3.049 -2.789 -5.391 1.00 89.38 227 SER A N 1
ATOM 1702 C CA . SER A 1 227 ? -3.871 -3.434 -6.403 1.00 89.38 227 SER A CA 1
ATOM 1703 C C . SER A 1 227 ? -3.078 -4.483 -7.159 1.00 89.38 227 SER A C 1
ATOM 1705 O O . SER A 1 227 ? -1.852 -4.402 -7.263 1.00 89.38 227 SER A O 1
ATOM 1707 N N . TYR A 1 228 ? -3.798 -5.455 -7.697 1.00 88.38 228 TYR A N 1
ATOM 1708 C CA . TYR A 1 228 ? -3.274 -6.567 -8.464 1.00 88.38 228 TYR A CA 1
ATOM 1709 C C . TYR A 1 228 ? -3.946 -6.622 -9.836 1.00 88.38 228 TYR A C 1
ATOM 1711 O O . TYR A 1 228 ? -5.138 -6.338 -9.982 1.00 88.38 228 TYR A O 1
ATOM 1719 N N . LEU A 1 229 ? -3.155 -6.967 -10.850 1.00 85.81 229 LEU A N 1
ATOM 1720 C CA . LEU A 1 229 ? -3.610 -7.240 -12.204 1.00 85.81 229 LEU A CA 1
ATOM 1721 C C . LEU A 1 229 ? -3.480 -8.752 -12.473 1.00 85.81 229 LEU A C 1
ATOM 1723 O O . LEU A 1 229 ? -2.360 -9.230 -12.680 1.00 85.81 229 LEU A O 1
ATOM 1727 N N . PRO A 1 230 ? -4.599 -9.503 -12.490 1.00 77.56 230 PRO A N 1
ATOM 1728 C CA . PRO A 1 230 ? -4.587 -10.944 -12.752 1.00 77.56 230 PRO A CA 1
ATOM 1729 C C . PRO A 1 230 ? -4.129 -11.299 -14.168 1.00 77.56 230 PRO A C 1
ATOM 1731 O O . PRO A 1 230 ? -3.397 -12.268 -14.355 1.00 77.56 230 PRO A O 1
ATOM 1734 N N . ASP A 1 231 ? -4.552 -10.511 -15.160 1.00 76.31 231 ASP A N 1
ATOM 1735 C CA . ASP A 1 231 ? -4.167 -10.686 -16.559 1.00 76.31 231 ASP A CA 1
ATOM 1736 C C . ASP A 1 231 ? -3.047 -9.706 -16.924 1.00 76.31 231 ASP A C 1
ATOM 1738 O O . ASP A 1 231 ? -3.283 -8.535 -17.223 1.00 76.31 231 ASP A O 1
ATOM 1742 N N . ASN A 1 232 ? -1.805 -10.177 -16.834 1.00 71.44 232 ASN A N 1
ATOM 1743 C CA . ASN A 1 232 ? -0.608 -9.353 -16.948 1.00 71.44 232 ASN A CA 1
ATOM 1744 C C . ASN A 1 232 ? 0.199 -9.624 -18.230 1.00 71.44 232 ASN A C 1
ATOM 1746 O O . ASN A 1 232 ? 1.374 -9.258 -18.280 1.00 71.44 232 ASN A O 1
ATOM 1750 N N . GLU A 1 233 ? -0.394 -10.261 -19.247 1.00 67.69 233 GLU A N 1
ATOM 1751 C CA . GLU A 1 233 ? 0.314 -10.714 -20.460 1.00 67.69 233 GLU A CA 1
ATOM 1752 C C . GLU A 1 233 ? 1.047 -9.568 -21.192 1.00 67.69 233 GLU A C 1
ATOM 1754 O O . GLU A 1 233 ? 2.110 -9.781 -21.776 1.00 67.69 233 GLU A O 1
ATOM 1759 N N . PHE A 1 234 ? 0.548 -8.332 -21.066 1.00 65.25 234 PHE A N 1
ATOM 1760 C CA . PHE A 1 234 ? 1.107 -7.133 -21.708 1.00 65.25 234 PHE A CA 1
ATOM 1761 C C . PHE A 1 234 ? 1.598 -6.055 -20.728 1.00 65.25 234 PHE A C 1
ATOM 1763 O O . PHE A 1 234 ? 2.014 -4.982 -21.162 1.00 65.25 234 PHE A O 1
ATOM 1770 N N . SER A 1 235 ? 1.559 -6.307 -19.414 1.00 75.56 235 SER A N 1
ATOM 1771 C CA . SER A 1 235 ? 1.965 -5.326 -18.397 1.00 75.56 235 SER A CA 1
ATOM 1772 C C . SER A 1 235 ? 3.347 -5.654 -17.816 1.00 75.56 235 SER A C 1
ATOM 1774 O O . SER A 1 235 ? 3.575 -6.789 -17.383 1.00 75.56 235 SER A O 1
ATOM 1776 N N . PRO A 1 236 ? 4.278 -4.682 -17.732 1.00 76.19 236 PRO A N 1
ATOM 1777 C CA . PRO A 1 236 ? 5.586 -4.909 -17.119 1.00 76.19 236 PRO A CA 1
ATOM 1778 C C . PRO A 1 236 ? 5.534 -5.066 -15.591 1.00 76.19 236 PRO A C 1
ATOM 1780 O O . PRO A 1 236 ? 6.494 -5.561 -15.001 1.00 76.19 236 PRO A O 1
ATOM 1783 N N . PHE A 1 237 ? 4.426 -4.682 -14.952 1.00 80.12 237 PHE A N 1
ATOM 1784 C CA . PHE A 1 237 ? 4.191 -4.805 -13.510 1.00 80.12 237 PHE A CA 1
ATOM 1785 C C . PHE A 1 237 ? 2.868 -5.524 -13.233 1.00 80.12 237 PHE A C 1
ATOM 1787 O O . PHE A 1 237 ? 1.923 -5.446 -14.023 1.00 80.12 237 PHE A O 1
ATOM 1794 N N . LYS A 1 238 ? 2.814 -6.250 -12.111 1.00 83.25 238 LYS A N 1
ATOM 1795 C CA . LYS A 1 238 ? 1.638 -7.043 -11.711 1.00 83.25 238 LYS A CA 1
ATOM 1796 C C . LYS A 1 238 ? 0.836 -6.358 -10.611 1.00 83.25 238 LYS A C 1
ATOM 1798 O O . LYS A 1 238 ? -0.319 -6.709 -10.398 1.00 83.25 238 LYS A O 1
ATOM 1803 N N . SER A 1 239 ? 1.436 -5.394 -9.921 1.00 86.88 239 SER A N 1
ATOM 1804 C CA . SER A 1 239 ? 0.821 -4.684 -8.813 1.00 86.88 239 SER A CA 1
ATOM 1805 C C . SER A 1 239 ? 1.159 -3.199 -8.814 1.00 86.88 239 SER A C 1
ATOM 1807 O O . SER A 1 239 ? 2.135 -2.758 -9.419 1.00 86.88 239 SER A O 1
ATOM 1809 N N . LEU A 1 240 ? 0.317 -2.417 -8.142 1.00 86.31 240 LEU A N 1
ATOM 1810 C CA . LEU A 1 240 ? 0.562 -1.007 -7.860 1.00 86.31 240 LEU A CA 1
ATOM 1811 C C . LEU A 1 240 ? 0.273 -0.739 -6.389 1.00 86.31 240 LEU A C 1
ATOM 1813 O O . LEU A 1 240 ? -0.800 -1.075 -5.896 1.00 86.31 240 LEU A O 1
ATOM 1817 N N . GLU A 1 241 ? 1.207 -0.094 -5.698 1.00 88.94 241 GLU A N 1
ATOM 1818 C CA . GLU A 1 241 ? 1.038 0.316 -4.303 1.00 88.94 241 GLU A CA 1
ATOM 1819 C C . GLU A 1 241 ? 0.740 1.821 -4.234 1.00 88.94 241 GLU A C 1
ATOM 1821 O O . GLU A 1 241 ? 1.379 2.639 -4.903 1.00 88.94 241 GLU A O 1
ATOM 1826 N N . SER A 1 242 ? -0.267 2.198 -3.447 1.00 89.62 242 SER A N 1
ATOM 1827 C CA . SER A 1 242 ? -0.653 3.587 -3.222 1.00 89.62 242 SER A CA 1
ATOM 1828 C C . SER A 1 242 ? 0.447 4.347 -2.486 1.00 89.62 242 SER A C 1
ATOM 1830 O O . SER A 1 242 ? 1.272 3.772 -1.771 1.00 89.62 242 SER A O 1
ATOM 1832 N N . SER A 1 243 ? 0.403 5.681 -2.547 1.00 88.88 243 SER A N 1
ATOM 1833 C CA . SER A 1 243 ? 1.182 6.465 -1.592 1.00 88.88 243 SER A CA 1
ATOM 1834 C C . SER A 1 243 ? 0.753 6.125 -0.164 1.00 88.88 243 SER A C 1
ATOM 1836 O O . SER A 1 243 ? -0.423 5.873 0.104 1.00 88.88 243 SER A O 1
ATOM 1838 N N . MET A 1 244 ? 1.718 6.137 0.746 1.00 88.25 244 MET A N 1
ATOM 1839 C CA . MET A 1 244 ? 1.518 5.762 2.138 1.00 88.25 244 MET A CA 1
ATOM 1840 C C . MET A 1 244 ? 0.875 6.901 2.939 1.00 88.25 244 MET A C 1
ATOM 1842 O O . MET A 1 244 ? 1.431 8.003 3.014 1.00 88.25 244 MET A O 1
ATOM 1846 N N . THR A 1 245 ? -0.255 6.615 3.585 1.00 90.31 245 THR A N 1
ATOM 1847 C CA . THR A 1 245 ? -0.845 7.483 4.607 1.00 90.31 245 THR A CA 1
ATOM 1848 C C . THR A 1 245 ? -0.033 7.339 5.882 1.00 90.31 245 THR A C 1
ATOM 1850 O O . THR A 1 245 ? 0.086 6.249 6.440 1.00 90.31 245 THR A O 1
ATOM 1853 N N . ARG A 1 246 ? 0.571 8.442 6.323 1.00 91.75 246 ARG A N 1
ATOM 1854 C CA . ARG A 1 246 ? 1.455 8.476 7.488 1.00 91.75 246 ARG A CA 1
ATOM 1855 C C . ARG A 1 246 ? 0.718 9.029 8.690 1.00 91.75 246 ARG A C 1
ATOM 1857 O O . ARG A 1 246 ? 0.137 10.108 8.613 1.00 91.75 246 ARG A O 1
ATOM 1864 N N . VAL A 1 247 ? 0.813 8.320 9.805 1.00 92.19 247 VAL A N 1
ATOM 1865 C CA . VAL A 1 247 ? 0.193 8.704 11.071 1.00 92.19 247 VAL A CA 1
ATOM 1866 C C . VAL A 1 247 ? 1.250 8.666 12.165 1.00 92.19 247 VAL A C 1
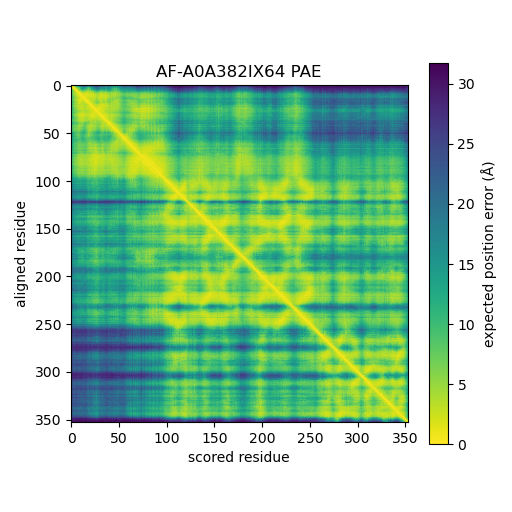ATOM 1868 O O . VAL A 1 247 ? 2.033 7.724 12.260 1.00 92.19 247 VAL A O 1
ATOM 1871 N N . SER A 1 248 ? 1.315 9.730 12.962 1.00 92.81 248 SER A N 1
ATOM 1872 C CA . SER A 1 248 ? 2.212 9.826 14.115 1.00 92.81 248 SER A CA 1
ATOM 1873 C C . SER A 1 248 ? 1.374 9.846 15.376 1.00 92.81 248 SER A C 1
ATOM 1875 O O . SER A 1 248 ? 0.454 10.650 15.474 1.00 92.81 248 SER A O 1
ATOM 1877 N N . VAL A 1 249 ? 1.694 8.961 16.309 1.00 91.62 249 VAL A N 1
ATOM 1878 C CA . VAL A 1 249 ? 0.867 8.677 17.480 1.00 91.62 249 VAL A CA 1
ATOM 1879 C C . VAL A 1 249 ? 1.767 8.629 18.703 1.00 91.62 249 VAL A C 1
ATOM 1881 O O . VAL A 1 249 ? 2.838 8.020 18.647 1.00 91.62 249 VAL A O 1
ATOM 1884 N N . THR A 1 250 ? 1.361 9.271 19.797 1.00 92.19 250 THR A N 1
ATOM 1885 C CA . THR A 1 250 ? 2.093 9.203 21.068 1.00 92.19 250 THR A CA 1
ATOM 1886 C C . THR A 1 250 ? 1.201 8.534 22.111 1.00 92.19 250 THR A C 1
ATOM 1888 O O . THR A 1 250 ? 0.323 9.196 22.655 1.00 92.19 250 THR A O 1
ATOM 1891 N N . PRO A 1 251 ? 1.399 7.233 22.399 1.00 89.25 251 PRO A N 1
ATOM 1892 C CA . PRO A 1 251 ? 0.658 6.528 23.439 1.00 89.25 251 PRO A CA 1
ATOM 1893 C C . PRO A 1 251 ? 0.759 7.280 24.756 1.00 89.25 251 PRO A C 1
ATOM 1895 O O . PRO A 1 251 ? 1.837 7.763 25.127 1.00 89.25 251 PRO A O 1
ATOM 1898 N N . LYS A 1 252 ? -0.359 7.380 25.459 1.00 85.44 252 LYS A N 1
ATOM 1899 C CA . LYS A 1 252 ? -0.453 8.129 26.703 1.00 85.44 252 LYS A CA 1
ATOM 1900 C C . LYS A 1 252 ? -1.471 7.488 27.624 1.00 85.44 252 LYS A C 1
ATOM 1902 O O . LYS A 1 252 ? -2.368 6.763 27.199 1.00 85.44 252 LYS A O 1
ATOM 1907 N N . LEU A 1 253 ? -1.340 7.816 28.902 1.00 83.44 253 LEU A N 1
ATOM 1908 C CA . LEU A 1 253 ? -2.424 7.595 29.844 1.00 83.44 253 LEU A CA 1
ATOM 1909 C C . LEU A 1 253 ? -3.618 8.493 29.481 1.00 83.44 253 LEU A C 1
ATOM 1911 O O . LEU A 1 253 ? -3.423 9.557 28.879 1.00 83.44 253 LEU A O 1
ATOM 1915 N N . PRO A 1 254 ? -4.843 8.105 29.877 1.00 78.75 254 PRO A N 1
ATOM 1916 C CA . PRO A 1 254 ? -6.012 8.962 29.738 1.00 78.75 254 PRO A CA 1
ATOM 1917 C C . PRO A 1 254 ? -5.750 10.355 30.323 1.00 78.75 254 PRO A C 1
ATOM 1919 O O . PRO A 1 254 ? -5.112 10.491 31.373 1.00 78.75 254 PRO A O 1
ATOM 1922 N N . ASP A 1 255 ? -6.237 11.395 29.641 1.00 78.19 255 ASP A N 1
ATOM 1923 C CA . ASP A 1 255 ? -6.039 12.773 30.093 1.00 78.19 255 ASP A CA 1
ATOM 1924 C C . ASP A 1 255 ? -6.596 12.955 31.520 1.00 78.19 255 ASP A C 1
ATOM 1926 O O . ASP A 1 255 ? -7.659 12.411 31.835 1.00 78.19 255 ASP A O 1
ATOM 1930 N N . PRO A 1 256 ? -5.941 13.740 32.397 1.00 71.75 256 PRO A N 1
ATOM 1931 C CA . PRO A 1 256 ? -6.417 13.946 33.762 1.00 71.75 256 PRO A CA 1
ATOM 1932 C C . PRO A 1 256 ? -7.889 14.386 33.808 1.00 71.75 256 PRO A C 1
ATOM 1934 O O . PRO A 1 256 ? -8.263 15.406 33.231 1.00 71.75 256 PRO A O 1
ATOM 1937 N N . GLY A 1 257 ? -8.725 13.619 34.513 1.00 67.81 257 GLY A N 1
ATOM 1938 C CA . GLY A 1 257 ? -10.175 13.846 34.596 1.00 67.81 257 GLY A CA 1
ATOM 1939 C C . GLY A 1 257 ? -11.011 13.044 33.593 1.00 67.81 257 GLY A C 1
ATOM 1940 O O . GLY A 1 257 ? -12.231 13.010 33.731 1.00 67.81 257 GLY A O 1
ATOM 1941 N N . LYS A 1 258 ? -10.377 12.349 32.642 1.00 69.69 258 LYS A N 1
ATOM 1942 C CA . LYS A 1 258 ? -10.989 11.279 31.852 1.00 69.69 258 LYS A CA 1
ATOM 1943 C C . LYS A 1 258 ? -10.527 9.934 32.400 1.00 69.69 258 LYS A C 1
ATOM 1945 O O . LYS A 1 258 ? -9.335 9.676 32.515 1.00 69.69 258 LYS A O 1
ATOM 1950 N N . ALA A 1 259 ? -11.481 9.080 32.737 1.00 69.44 259 ALA A N 1
ATOM 1951 C CA . ALA A 1 259 ? -11.236 7.670 32.987 1.00 69.44 259 ALA A CA 1
ATOM 1952 C C . ALA A 1 259 ? -12.077 6.897 31.979 1.00 69.44 259 ALA A C 1
ATOM 1954 O O . ALA A 1 259 ? -13.289 7.108 31.905 1.00 69.44 259 ALA A O 1
ATOM 1955 N N . TYR A 1 260 ? -11.433 6.048 31.187 1.00 73.69 260 TYR A N 1
ATOM 1956 C CA . TYR A 1 260 ? -12.163 5.125 30.335 1.00 73.69 260 TYR A CA 1
ATOM 1957 C C . TYR A 1 260 ? -12.708 3.997 31.208 1.00 73.69 260 TYR A C 1
ATOM 1959 O O . TYR A 1 260 ? -12.024 3.491 32.095 1.00 73.69 260 TYR A O 1
ATOM 1967 N N . THR A 1 261 ? -13.975 3.656 31.003 1.00 69.00 261 THR A N 1
ATOM 1968 C CA . THR A 1 261 ? -14.638 2.542 31.695 1.00 69.00 261 THR A CA 1
ATOM 1969 C C . THR A 1 261 ? -14.406 1.202 31.003 1.00 69.00 261 THR A C 1
ATOM 1971 O O . THR A 1 261 ? -14.787 0.174 31.552 1.00 69.00 261 THR A O 1
ATOM 1974 N N . VAL A 1 262 ? -13.833 1.236 29.800 1.00 72.44 262 VAL A N 1
ATOM 1975 C CA . VAL A 1 262 ? -13.542 0.096 28.930 1.00 72.44 262 VAL A CA 1
ATOM 1976 C C . VAL A 1 262 ? -12.145 0.266 28.343 1.00 72.44 262 VAL A C 1
ATOM 1978 O O . VAL A 1 262 ? -11.726 1.395 28.070 1.00 72.44 262 VAL A O 1
ATOM 1981 N N . ASP A 1 263 ? -11.451 -0.845 28.134 1.00 69.75 263 ASP A N 1
ATOM 1982 C CA . ASP A 1 263 ? -10.152 -0.895 27.472 1.00 69.75 263 ASP A CA 1
ATOM 1983 C C . ASP A 1 263 ? -10.288 -1.384 26.022 1.00 69.75 263 ASP A C 1
ATOM 1985 O O . ASP A 1 263 ? -11.248 -2.053 25.642 1.00 69.75 263 ASP A O 1
ATOM 1989 N N . SER A 1 264 ? -9.314 -1.053 25.171 1.00 71.88 264 SER A N 1
ATOM 1990 C CA . SER A 1 264 ? -9.277 -1.588 23.807 1.00 71.88 264 SER A CA 1
ATOM 1991 C C . SER A 1 264 ? -9.065 -3.106 23.818 1.00 71.88 264 SER A C 1
ATOM 1993 O O . SER A 1 264 ? -8.144 -3.623 24.461 1.00 71.88 264 SER A O 1
ATOM 1995 N N . GLY A 1 265 ? -9.906 -3.817 23.071 1.00 73.50 265 GLY A N 1
ATOM 1996 C CA . GLY A 1 265 ? -10.008 -5.273 23.060 1.00 73.50 265 GLY A CA 1
ATOM 1997 C C . GLY A 1 265 ? -11.022 -5.833 24.062 1.00 73.50 265 GLY A C 1
ATOM 1998 O O . GLY A 1 265 ? -11.294 -7.035 24.019 1.00 73.50 265 GLY A O 1
ATOM 1999 N N . ASP A 1 266 ? -11.608 -5.001 24.934 1.00 81.81 266 ASP A N 1
ATOM 2000 C CA . ASP A 1 266 ? -12.780 -5.416 25.701 1.00 81.81 266 ASP A CA 1
ATOM 2001 C C . ASP A 1 266 ? -13.929 -5.698 24.744 1.00 81.81 266 ASP A C 1
ATOM 2003 O O . ASP A 1 266 ? -14.144 -4.979 23.766 1.00 81.81 266 ASP A O 1
ATOM 2007 N N . TYR A 1 267 ? -14.691 -6.744 25.039 1.00 84.88 267 TYR A N 1
ATOM 2008 C CA . TYR A 1 267 ? -15.852 -7.092 24.245 1.00 84.88 267 TYR A CA 1
ATOM 2009 C C . TYR A 1 267 ? -17.090 -7.282 25.106 1.00 84.88 267 TYR A C 1
ATOM 2011 O O . TYR A 1 267 ? -17.026 -7.689 26.266 1.00 84.88 267 TYR A O 1
ATOM 2019 N N . ILE A 1 268 ? -18.233 -6.999 24.496 1.00 85.19 268 ILE A N 1
ATOM 2020 C CA . ILE A 1 268 ? -19.553 -7.164 25.081 1.00 85.19 268 ILE A CA 1
ATOM 2021 C C . ILE A 1 268 ? -20.358 -8.027 24.115 1.00 85.19 268 ILE A C 1
ATOM 2023 O O . ILE A 1 268 ? -20.557 -7.661 22.955 1.00 85.19 268 ILE A O 1
ATOM 2027 N N . ASP A 1 269 ? -20.805 -9.187 24.590 1.00 85.94 269 ASP A N 1
ATOM 2028 C CA . ASP A 1 269 ? -21.745 -10.018 23.843 1.00 85.94 269 ASP A CA 1
ATOM 2029 C C . ASP A 1 269 ? -23.133 -9.360 23.882 1.00 85.94 269 ASP A C 1
ATOM 2031 O O . ASP A 1 269 ? -23.625 -8.963 24.943 1.00 85.94 269 ASP A O 1
ATOM 2035 N N . MET A 1 270 ? -23.757 -9.212 22.715 1.00 83.56 270 MET A N 1
ATOM 2036 C CA . MET A 1 270 ? -25.076 -8.598 22.591 1.00 83.56 270 MET A CA 1
ATOM 2037 C C . MET A 1 270 ? -26.163 -9.560 23.073 1.00 83.56 270 MET A C 1
ATOM 2039 O O . MET A 1 270 ? -26.067 -10.780 22.918 1.00 83.56 270 MET A O 1
ATOM 2043 N N . THR A 1 271 ? -27.232 -9.012 23.647 1.00 82.62 271 THR A N 1
ATOM 2044 C CA . THR A 1 271 ? -28.373 -9.799 24.114 1.00 82.62 271 THR A CA 1
ATOM 2045 C C . THR A 1 271 ? -29.442 -9.895 23.031 1.00 82.62 271 THR A C 1
ATOM 2047 O O . THR A 1 271 ? -29.911 -8.888 22.506 1.00 82.62 271 THR A O 1
ATOM 2050 N N . HIS A 1 272 ? -29.869 -11.117 22.710 1.00 80.44 272 HIS A N 1
ATOM 2051 C CA . HIS A 1 272 ? -31.011 -11.333 21.824 1.00 80.44 272 HIS A CA 1
ATOM 2052 C C . HIS A 1 272 ? -32.312 -11.059 22.592 1.00 80.44 272 HIS A C 1
ATOM 2054 O O . HIS A 1 272 ? -32.664 -11.784 23.524 1.00 80.44 272 HIS A O 1
ATOM 2060 N N . THR A 1 273 ? -33.009 -9.986 22.224 1.00 74.00 273 THR A N 1
ATOM 2061 C CA . THR A 1 273 ? -34.247 -9.535 22.879 1.00 74.00 273 THR A CA 1
ATOM 2062 C C . THR A 1 273 ? -35.512 -9.921 22.113 1.00 74.00 273 THR A C 1
ATOM 2064 O O . THR A 1 273 ? -36.538 -10.170 22.747 1.00 74.00 273 THR A O 1
ATOM 2067 N N . ALA A 1 274 ? -35.463 -9.991 20.778 1.00 67.19 274 ALA A N 1
ATOM 2068 C CA . ALA A 1 274 ? -36.596 -10.349 19.926 1.00 67.19 274 ALA A CA 1
ATOM 2069 C C . ALA A 1 274 ? -36.150 -10.844 18.538 1.00 67.19 274 ALA A C 1
ATOM 2071 O O . ALA A 1 274 ? -35.168 -10.351 17.992 1.00 67.19 274 ALA A O 1
ATOM 2072 N N . GLY A 1 275 ? -36.935 -11.750 17.942 1.00 69.69 275 GLY A N 1
ATOM 2073 C CA . GLY A 1 275 ? -36.703 -12.287 16.598 1.00 69.69 275 GLY A CA 1
ATOM 2074 C C . GLY A 1 275 ? -36.646 -13.815 16.566 1.00 69.69 275 GLY A C 1
ATOM 2075 O O . GLY A 1 275 ? -36.680 -14.483 17.597 1.00 69.69 275 GLY A O 1
ATOM 2076 N N . THR A 1 276 ? -36.601 -14.377 15.358 1.00 70.81 276 THR A N 1
ATOM 2077 C CA . THR A 1 276 ? -36.403 -15.821 15.119 1.00 70.81 276 THR A CA 1
ATOM 2078 C C . THR A 1 276 ? -34.962 -16.155 14.728 1.00 70.81 276 THR A C 1
ATOM 2080 O O . THR A 1 276 ? -34.698 -17.278 14.316 1.00 70.81 276 THR A O 1
ATOM 2083 N N . SER A 1 277 ? -34.058 -15.172 14.763 1.00 70.94 277 SER A N 1
ATOM 2084 C CA . SER A 1 277 ? -32.657 -15.351 14.381 1.00 70.94 277 SER A CA 1
ATOM 2085 C C . SER A 1 277 ? -31.874 -15.984 15.529 1.00 70.94 277 SER A C 1
ATOM 2087 O O . SER A 1 277 ? -31.972 -15.528 16.666 1.00 70.94 277 SER A O 1
ATOM 2089 N N . ASP A 1 278 ? -31.062 -16.990 15.211 1.00 75.69 278 ASP A N 1
ATOM 2090 C CA . ASP A 1 278 ? -30.108 -17.611 16.140 1.00 75.69 278 ASP A CA 1
ATOM 2091 C C . ASP A 1 278 ? -28.692 -17.010 16.006 1.00 75.69 278 ASP A C 1
ATOM 2093 O O . ASP A 1 278 ? -27.723 -17.547 16.548 1.00 75.69 278 ASP A O 1
ATOM 2097 N N . GLY A 1 279 ? -28.555 -15.910 15.254 1.00 75.81 279 GLY A N 1
ATOM 2098 C CA . GLY A 1 279 ? -27.288 -15.206 15.070 1.00 75.81 279 GLY A CA 1
ATOM 2099 C C . GLY A 1 279 ? -26.748 -14.632 16.381 1.00 75.81 279 GLY A C 1
ATOM 2100 O O . GLY A 1 279 ? -27.502 -14.180 17.244 1.00 75.81 279 GLY A O 1
ATOM 2101 N N . GLN A 1 280 ? -25.425 -14.634 16.526 1.00 83.75 280 GLN A N 1
ATOM 2102 C CA . GLN A 1 280 ? -24.737 -14.086 17.691 1.00 83.75 280 GLN A CA 1
ATOM 2103 C C . GLN A 1 280 ? -23.978 -12.825 17.298 1.00 83.75 280 GLN A C 1
ATOM 2105 O O . GLN A 1 280 ? -23.262 -12.810 16.297 1.00 83.75 280 GLN A O 1
ATOM 2110 N N . ALA A 1 281 ? -24.096 -11.777 18.108 1.00 85.81 281 ALA A N 1
ATOM 2111 C CA . ALA A 1 281 ? -23.396 -10.522 17.885 1.00 85.81 281 ALA A CA 1
ATOM 2112 C C . ALA A 1 281 ? -22.544 -10.147 19.101 1.00 85.81 281 ALA A C 1
ATOM 2114 O O . ALA A 1 281 ? -22.932 -10.363 20.249 1.00 85.81 281 ALA A O 1
ATOM 2115 N N . ARG A 1 282 ? -21.373 -9.580 18.831 1.00 88.31 282 ARG A N 1
ATOM 2116 C CA . ARG A 1 282 ? -20.402 -9.101 19.809 1.00 88.31 282 ARG A CA 1
ATOM 2117 C C . ARG A 1 282 ? -19.880 -7.753 19.354 1.00 88.31 282 ARG A C 1
ATOM 2119 O O . ARG A 1 282 ? -19.551 -7.571 18.186 1.00 88.31 282 ARG A O 1
ATOM 2126 N N . ILE A 1 283 ? -19.747 -6.838 20.297 1.00 87.25 283 ILE A N 1
ATOM 2127 C CA . ILE A 1 283 ? -19.088 -5.557 20.080 1.00 87.25 283 ILE A CA 1
ATOM 2128 C C . ILE A 1 283 ? -17.717 -5.625 20.744 1.00 87.25 283 ILE A C 1
ATOM 2130 O O . ILE A 1 283 ? -17.627 -6.042 21.893 1.00 87.25 283 ILE A O 1
ATOM 2134 N N . GLU A 1 284 ? -16.664 -5.230 20.038 1.00 86.88 284 GLU A N 1
ATOM 2135 C CA . GLU A 1 284 ? -15.307 -5.108 20.576 1.00 86.88 284 GLU A CA 1
ATOM 2136 C C . GLU A 1 284 ? -14.864 -3.644 20.543 1.00 86.88 284 GLU A C 1
ATOM 2138 O O . GLU A 1 284 ? -14.994 -2.968 19.523 1.00 86.88 284 GLU A O 1
ATOM 2143 N N . VAL A 1 285 ? -14.353 -3.137 21.660 1.00 84.50 285 VAL A N 1
ATOM 2144 C CA . VAL A 1 285 ? -13.912 -1.748 21.791 1.00 84.50 285 VAL A CA 1
ATOM 2145 C C . VAL A 1 285 ? -12.554 -1.585 21.123 1.00 84.50 285 VAL A C 1
ATOM 2147 O O . VAL A 1 285 ? -11.601 -2.282 21.463 1.00 84.50 285 VAL A O 1
ATOM 2150 N N . ILE A 1 286 ? -12.435 -0.636 20.197 1.00 82.56 286 ILE A N 1
ATOM 2151 C CA . ILE A 1 286 ? -11.172 -0.346 19.502 1.00 82.56 286 ILE A CA 1
ATOM 2152 C C . ILE A 1 286 ? -10.599 1.018 19.887 1.00 82.56 286 ILE A C 1
ATOM 2154 O O . ILE A 1 286 ? -9.378 1.142 20.015 1.00 82.56 286 ILE A O 1
ATOM 2158 N N . ASP A 1 287 ? -11.469 1.994 20.150 1.00 81.25 287 ASP A N 1
ATOM 2159 C CA . ASP A 1 287 ? -11.135 3.340 20.614 1.00 81.25 287 ASP A CA 1
ATOM 2160 C C . ASP A 1 287 ? -12.091 3.735 21.757 1.00 81.25 287 ASP A C 1
ATOM 2162 O O . ASP A 1 287 ? -13.190 4.233 21.506 1.00 81.25 287 ASP A O 1
ATOM 2166 N N . PRO A 1 288 ? -11.680 3.538 23.024 1.00 79.88 288 PRO A N 1
ATOM 2167 C CA . PRO A 1 288 ? -12.427 3.980 24.202 1.00 79.88 288 PRO A CA 1
ATOM 2168 C C . PRO A 1 288 ? -12.726 5.486 24.259 1.00 79.88 288 PRO A C 1
ATOM 2170 O O . PRO A 1 288 ? -13.635 5.905 24.975 1.00 79.88 288 PRO A O 1
ATOM 2173 N N . GLY A 1 289 ? -11.950 6.317 23.559 1.00 75.19 289 GLY A N 1
ATOM 2174 C CA . GLY A 1 289 ? -12.058 7.773 23.577 1.00 75.19 289 GLY A CA 1
ATOM 2175 C C . GLY A 1 289 ? -13.251 8.326 22.806 1.00 75.19 289 GLY A C 1
ATOM 2176 O O . GLY A 1 289 ? -13.691 9.440 23.107 1.00 75.19 289 GLY A O 1
ATOM 2177 N N . VAL A 1 290 ? -13.780 7.557 21.854 1.00 77.31 290 VAL A N 1
ATOM 2178 C CA . VAL A 1 290 ? -14.940 7.937 21.033 1.00 77.31 290 VAL A CA 1
ATOM 2179 C C . VAL A 1 290 ? -16.191 7.108 21.333 1.00 77.31 290 VAL A C 1
ATOM 2181 O O . VAL A 1 290 ? -17.244 7.385 20.761 1.00 77.31 290 VAL A O 1
ATOM 2184 N N . VAL A 1 291 ? -16.118 6.148 22.267 1.00 80.25 291 VAL A N 1
ATOM 2185 C CA . VAL A 1 291 ? -17.290 5.369 22.694 1.00 80.25 291 VAL A CA 1
ATOM 2186 C C . VAL A 1 291 ? -18.352 6.308 23.267 1.00 80.25 291 VAL A C 1
ATOM 2188 O O . VAL A 1 291 ? -18.154 6.980 24.279 1.00 80.25 291 VAL A O 1
ATOM 2191 N N . THR A 1 292 ? -19.513 6.326 22.622 1.00 76.62 292 THR A N 1
ATOM 2192 C CA . THR A 1 292 ? -20.630 7.232 22.933 1.00 76.62 292 THR A CA 1
ATOM 2193 C C . THR A 1 292 ? -21.465 6.782 24.135 1.00 76.62 292 THR A C 1
ATOM 2195 O O . THR A 1 292 ? -22.213 7.574 24.705 1.00 76.62 292 THR A O 1
ATOM 2198 N N . GLY A 1 293 ? -21.359 5.508 24.535 1.00 78.62 293 GLY A N 1
ATOM 2199 C CA . GLY A 1 293 ? -22.226 4.899 25.551 1.00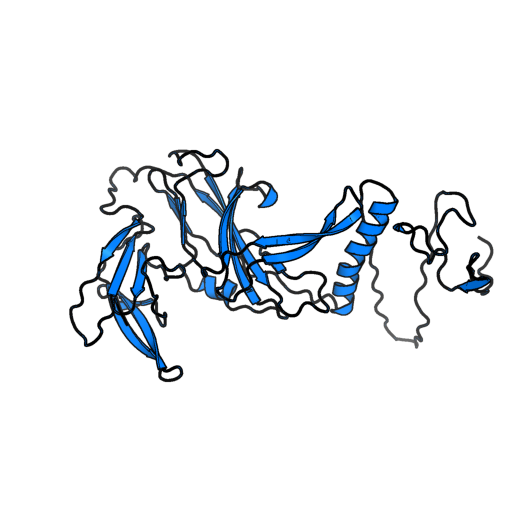 78.62 293 GLY A CA 1
ATOM 2200 C C . GLY A 1 293 ? -23.673 4.693 25.082 1.00 78.62 293 GLY A C 1
ATOM 2201 O O . GLY A 1 293 ? -24.557 4.462 25.906 1.00 78.62 293 GLY A O 1
ATOM 2202 N N . HIS A 1 294 ? -23.925 4.806 23.776 1.00 83.81 294 HIS A N 1
ATOM 2203 C CA . HIS A 1 294 ? -25.238 4.590 23.181 1.00 83.81 294 HIS A CA 1
ATOM 2204 C C . HIS A 1 294 ? -25.624 3.106 23.158 1.00 83.81 294 HIS A C 1
ATOM 2206 O O . HIS A 1 294 ? -24.787 2.208 23.262 1.00 83.81 294 HIS A O 1
ATOM 2212 N N . THR A 1 295 ? -26.924 2.852 23.023 1.00 84.25 295 THR A N 1
ATOM 2213 C CA . THR A 1 295 ? -27.461 1.508 22.783 1.00 84.25 295 THR A CA 1
ATOM 2214 C C . THR A 1 295 ? -27.537 1.245 21.284 1.00 84.25 295 THR A C 1
ATOM 2216 O O . THR A 1 295 ? -28.201 1.993 20.572 1.00 84.25 295 THR A O 1
ATOM 2219 N N . TYR A 1 296 ? -26.899 0.170 20.825 1.00 86.44 296 TYR A N 1
ATOM 2220 C CA . TYR A 1 296 ? -26.926 -0.264 19.428 1.00 86.44 296 TYR A CA 1
ATOM 2221 C C . TYR A 1 296 ? -27.801 -1.506 19.266 1.00 86.44 296 TYR A C 1
ATOM 2223 O O . TYR A 1 296 ? -27.800 -2.396 20.117 1.00 86.44 296 TYR A O 1
ATOM 2231 N N . GLU A 1 297 ? -28.519 -1.572 18.153 1.00 86.25 297 GLU A N 1
ATOM 2232 C CA . GLU A 1 297 ? -29.363 -2.693 17.758 1.00 86.25 297 GLU A CA 1
ATOM 2233 C C . GLU A 1 297 ? -28.836 -3.285 16.449 1.00 86.25 297 GLU A C 1
ATOM 2235 O O . GLU A 1 297 ? -28.592 -2.557 15.486 1.00 86.25 297 GLU A O 1
ATOM 2240 N N . VAL A 1 298 ? -28.647 -4.607 16.429 1.00 86.12 298 VAL A N 1
ATOM 2241 C CA . VAL A 1 298 ? -28.310 -5.358 15.216 1.00 86.12 298 VAL A CA 1
ATOM 2242 C C . VAL A 1 298 ? -29.589 -5.964 14.662 1.00 86.12 298 VAL A C 1
ATOM 2244 O O . VAL A 1 298 ? -30.275 -6.710 15.360 1.00 86.12 298 VAL A O 1
ATOM 2247 N N . SER A 1 299 ? -29.887 -5.674 13.400 1.00 85.38 299 SER A N 1
ATOM 2248 C CA . SER A 1 299 ? -31.013 -6.261 12.675 1.00 85.38 299 SER A CA 1
ATOM 2249 C C . SER A 1 299 ? -30.515 -7.107 11.508 1.00 85.38 299 SER A C 1
ATOM 2251 O O . SER A 1 299 ? -29.456 -6.838 10.947 1.00 85.38 299 SER A O 1
ATOM 2253 N N . PHE A 1 300 ? -31.271 -8.148 11.157 1.00 83.88 300 PHE A N 1
ATOM 2254 C CA . PHE A 1 300 ? -30.963 -9.029 10.033 1.00 83.88 300 PHE A CA 1
ATOM 2255 C C . PHE A 1 300 ? -31.954 -8.783 8.899 1.00 83.88 300 PHE A C 1
ATOM 2257 O O . PHE A 1 300 ? -33.166 -8.750 9.123 1.00 83.88 300 PHE A O 1
ATOM 2264 N N . ALA A 1 301 ? -31.434 -8.660 7.686 1.00 81.62 301 ALA A N 1
ATOM 2265 C CA . ALA A 1 301 ? -32.199 -8.565 6.455 1.00 81.62 301 ALA A CA 1
ATOM 2266 C C . ALA A 1 301 ? -31.775 -9.690 5.507 1.00 81.62 301 ALA A C 1
ATOM 2268 O O . ALA A 1 301 ? -30.647 -10.173 5.552 1.00 81.62 301 ALA A O 1
ATOM 2269 N N . THR A 1 302 ? -32.680 -10.136 4.645 1.00 78.50 302 THR A N 1
ATOM 2270 C CA . THR A 1 302 ? -32.320 -11.034 3.545 1.00 78.50 302 THR A CA 1
ATOM 2271 C C . THR A 1 302 ? -32.270 -10.211 2.276 1.00 78.50 302 THR A C 1
ATOM 2273 O O . THR A 1 302 ? -33.249 -9.549 1.939 1.00 78.50 302 THR A O 1
ATOM 2276 N N . ASP A 1 303 ? -31.142 -10.257 1.577 1.00 74.69 303 ASP A N 1
ATOM 2277 C CA . ASP A 1 303 ? -31.055 -9.687 0.241 1.00 74.69 303 ASP A CA 1
ATOM 2278 C C . ASP A 1 303 ? -31.891 -10.541 -0.721 1.00 74.69 303 ASP A C 1
ATOM 2280 O O . ASP A 1 303 ? -31.574 -11.705 -0.978 1.00 74.69 303 ASP A O 1
ATOM 2284 N N . GLU A 1 304 ? -32.974 -9.971 -1.251 1.00 67.62 304 GLU A N 1
ATOM 2285 C CA . GLU A 1 304 ? -33.883 -10.661 -2.171 1.00 67.62 304 GLU A CA 1
ATOM 2286 C C . GLU A 1 304 ? -33.206 -11.054 -3.498 1.00 67.62 304 GLU A C 1
ATOM 2288 O O . GLU A 1 304 ? -33.689 -11.959 -4.181 1.00 67.62 304 GLU A O 1
ATOM 2293 N N . ALA A 1 305 ? -32.086 -10.418 -3.866 1.00 65.38 305 ALA A N 1
ATOM 2294 C CA . ALA A 1 305 ? -31.367 -10.705 -5.106 1.00 65.38 305 ALA A CA 1
ATOM 2295 C C . ALA A 1 305 ? -30.385 -11.882 -4.978 1.00 65.38 305 ALA A C 1
ATOM 2297 O O . ALA A 1 305 ? -30.263 -12.680 -5.910 1.00 65.38 305 ALA A O 1
ATOM 2298 N N . SER A 1 306 ? -29.687 -11.999 -3.845 1.00 64.38 306 SER A N 1
ATOM 2299 C CA . SER A 1 306 ? -28.672 -13.040 -3.617 1.00 64.38 306 SER A CA 1
ATOM 2300 C C . SER A 1 306 ? -29.124 -14.161 -2.674 1.00 64.38 306 SER A C 1
ATOM 2302 O O . SER A 1 306 ? -28.487 -15.213 -2.630 1.00 64.38 306 SER A O 1
ATOM 2304 N N . GLY A 1 307 ? -30.214 -13.963 -1.925 1.00 69.56 307 GLY A N 1
ATOM 2305 C CA . GLY A 1 307 ? -30.655 -14.863 -0.854 1.00 69.56 307 GLY A CA 1
ATOM 2306 C C . GLY A 1 307 ? -29.741 -14.848 0.378 1.00 69.56 307 GLY A C 1
ATOM 2307 O O . GLY A 1 307 ? -29.915 -15.678 1.272 1.00 69.56 307 GLY A O 1
ATOM 2308 N N . SER A 1 308 ? -28.762 -13.939 0.429 1.00 75.44 308 SER A N 1
ATOM 2309 C CA . SER A 1 308 ? -27.796 -13.841 1.525 1.00 75.44 308 SER A CA 1
ATOM 2310 C C . SER A 1 308 ? -28.405 -13.137 2.734 1.00 75.44 308 SER A C 1
ATOM 2312 O O . SER A 1 308 ? -29.180 -12.189 2.596 1.00 75.44 308 SER A O 1
ATOM 2314 N N . ILE A 1 309 ? -28.027 -13.582 3.933 1.00 78.38 309 ILE A N 1
ATOM 2315 C CA . ILE A 1 309 ? -28.376 -12.897 5.180 1.00 78.38 309 ILE A CA 1
ATOM 2316 C C . ILE A 1 309 ? -27.380 -11.755 5.387 1.00 78.38 309 ILE A C 1
ATOM 2318 O O . ILE A 1 309 ? -26.180 -11.989 5.555 1.00 78.38 309 ILE A O 1
ATOM 2322 N N . LEU A 1 310 ? -27.902 -10.536 5.373 1.00 84.19 310 LEU A N 1
ATOM 2323 C CA . LEU A 1 310 ? -27.199 -9.304 5.687 1.00 84.19 310 LEU A CA 1
ATOM 2324 C C . LEU A 1 310 ? -27.577 -8.831 7.090 1.00 84.19 310 LEU A C 1
ATOM 2326 O O . LEU A 1 310 ? -28.645 -9.166 7.610 1.00 84.19 310 LEU A O 1
ATOM 2330 N N . TRP A 1 311 ? -26.704 -8.049 7.710 1.00 85.50 311 TRP A N 1
ATOM 2331 C CA . TRP A 1 311 ? -26.965 -7.428 9.000 1.00 85.50 311 TRP A CA 1
ATOM 2332 C C . TRP A 1 311 ? -26.625 -5.940 8.988 1.00 85.50 311 TRP A C 1
ATOM 2334 O O . TRP A 1 311 ? -25.689 -5.496 8.318 1.00 85.50 311 TRP A O 1
ATOM 2344 N N . ASN A 1 312 ? -27.403 -5.191 9.767 1.00 86.38 312 ASN A N 1
ATOM 2345 C CA . ASN A 1 312 ? -27.330 -3.740 9.893 1.00 86.38 312 ASN A CA 1
ATOM 2346 C C . ASN A 1 312 ? -27.193 -3.361 11.369 1.00 86.38 312 ASN A C 1
ATOM 2348 O O . ASN A 1 312 ? -27.713 -4.063 12.240 1.00 86.38 312 ASN A O 1
ATOM 2352 N N . VAL A 1 313 ? -26.541 -2.233 11.648 1.00 86.44 313 VAL A N 1
ATOM 2353 C CA . VAL A 1 313 ? -26.440 -1.638 12.985 1.00 86.44 313 VAL A CA 1
ATOM 2354 C C . VAL A 1 313 ? -27.133 -0.293 12.993 1.00 86.44 313 VAL A C 1
ATOM 2356 O O . VAL A 1 313 ? -26.744 0.629 12.274 1.00 86.44 313 VAL A O 1
ATOM 2359 N N . THR A 1 314 ? -28.107 -0.162 13.879 1.00 87.38 314 THR A N 1
ATOM 2360 C CA . THR A 1 314 ? -28.778 1.100 14.175 1.00 87.38 314 THR A CA 1
ATOM 2361 C C . THR A 1 314 ? -28.463 1.532 15.596 1.00 87.38 314 THR A C 1
ATOM 2363 O O . THR A 1 314 ? -28.577 0.749 16.539 1.00 87.38 314 THR A O 1
ATOM 2366 N N . ASP A 1 315 ? -28.088 2.792 15.767 1.00 87.31 315 ASP A N 1
ATOM 2367 C CA . ASP A 1 315 ? -28.016 3.412 17.082 1.00 87.31 315 ASP A CA 1
ATOM 2368 C C . ASP A 1 315 ? -29.447 3.697 17.561 1.00 87.31 315 ASP A C 1
ATOM 2370 O O . ASP A 1 315 ? -30.113 4.610 17.073 1.00 87.31 315 ASP A O 1
ATOM 2374 N N . ALA A 1 316 ? -29.929 2.926 18.535 1.00 83.56 316 ALA A N 1
ATOM 2375 C CA . ALA A 1 316 ? -31.267 3.068 19.106 1.00 83.56 316 ALA A CA 1
ATOM 2376 C C . ALA A 1 316 ? -31.428 4.348 19.952 1.00 83.56 316 ALA A C 1
ATOM 2378 O O . ALA A 1 316 ? -32.548 4.741 20.277 1.00 83.56 316 ALA A O 1
ATOM 2379 N N . THR A 1 317 ? -30.324 5.010 20.313 1.00 83.75 317 THR A N 1
ATOM 2380 C CA . THR A 1 317 ? -30.328 6.258 21.091 1.00 83.75 317 THR A CA 1
ATOM 2381 C C . THR A 1 317 ? -30.533 7.469 20.186 1.00 83.75 317 THR A C 1
ATOM 2383 O O . THR A 1 317 ? -31.323 8.354 20.516 1.00 83.75 317 THR A O 1
ATOM 2386 N N . SER A 1 318 ? -29.845 7.510 19.041 1.00 82.88 318 SER A N 1
ATOM 2387 C CA . SER A 1 318 ? -29.969 8.602 18.062 1.00 82.88 318 SER A CA 1
ATOM 2388 C C . SER A 1 318 ? -30.972 8.325 16.936 1.00 82.88 318 SER A C 1
ATOM 2390 O O . SER A 1 318 ? -31.431 9.265 16.288 1.00 82.88 318 SER A O 1
ATOM 2392 N N . GLY A 1 319 ? -31.326 7.059 16.702 1.00 81.00 319 GLY A N 1
ATOM 2393 C CA . GLY A 1 319 ? -32.140 6.609 15.571 1.00 81.00 319 GLY A CA 1
ATOM 2394 C C . GLY A 1 319 ? -31.389 6.570 14.236 1.00 81.00 319 GLY A C 1
ATOM 2395 O O . GLY A 1 319 ? -32.031 6.459 13.193 1.00 81.00 319 GLY A O 1
ATOM 2396 N N . SER A 1 320 ? -30.058 6.701 14.247 1.00 82.56 320 SER A N 1
ATOM 2397 C CA . SER A 1 320 ? -29.237 6.716 13.030 1.00 82.56 320 SER A CA 1
ATOM 2398 C C . SER A 1 320 ? -28.789 5.309 12.642 1.00 82.56 320 SER A C 1
ATOM 2400 O O . SER A 1 320 ? -28.393 4.515 13.495 1.00 82.56 320 SER A O 1
ATOM 2402 N N . GLU A 1 321 ? -28.812 5.009 11.347 1.00 82.25 321 GLU A N 1
ATOM 2403 C CA . GLU A 1 321 ? -28.166 3.817 10.799 1.00 82.25 321 GLU A CA 1
ATOM 2404 C C . GLU A 1 321 ? -26.657 4.061 10.703 1.00 82.25 321 GLU A C 1
ATOM 2406 O O . GLU A 1 321 ? -26.217 5.043 10.102 1.00 82.25 321 GLU A O 1
ATOM 2411 N N . ILE A 1 322 ? -25.877 3.194 11.347 1.00 83.00 322 ILE A N 1
ATOM 2412 C CA . ILE A 1 322 ? -24.420 3.325 11.463 1.00 83.00 322 ILE A CA 1
ATOM 2413 C C . ILE A 1 322 ? -23.720 2.420 10.448 1.00 83.00 322 ILE A C 1
ATOM 2415 O O . ILE A 1 322 ? -22.750 2.830 9.812 1.00 83.00 322 ILE A O 1
ATOM 2419 N N . LEU A 1 323 ? -24.224 1.195 10.282 1.00 82.75 323 LEU A N 1
ATOM 2420 C CA . LEU A 1 323 ? -23.701 0.192 9.356 1.00 82.75 323 LEU A CA 1
ATOM 2421 C C . LEU A 1 323 ? -24.860 -0.514 8.658 1.00 82.75 323 LEU A C 1
ATOM 2423 O O . LEU A 1 323 ? -25.846 -0.852 9.312 1.00 82.75 323 LEU A O 1
ATOM 2427 N N . SER A 1 324 ? -24.716 -0.790 7.366 1.00 82.50 324 SER A N 1
ATOM 2428 C CA . SER A 1 324 ? -25.720 -1.509 6.585 1.00 82.50 324 SER A CA 1
ATOM 2429 C C . SER A 1 324 ? -25.097 -2.476 5.581 1.00 82.50 324 SER A C 1
ATOM 2431 O O . SER A 1 324 ? -23.973 -2.277 5.120 1.00 82.50 324 SER A O 1
ATOM 2433 N N . ASP A 1 325 ? -25.849 -3.529 5.264 1.00 79.56 325 ASP A N 1
ATOM 2434 C CA . ASP A 1 325 ? -25.586 -4.511 4.211 1.00 79.56 325 ASP A CA 1
ATOM 2435 C C . ASP A 1 325 ? -24.286 -5.319 4.379 1.00 79.56 325 ASP A C 1
ATOM 2437 O O . ASP A 1 325 ? -23.611 -5.666 3.408 1.00 79.56 325 ASP A O 1
ATOM 2441 N N . TYR A 1 326 ? -23.938 -5.673 5.620 1.00 81.50 326 TYR A N 1
ATOM 2442 C CA . TYR A 1 326 ? -22.771 -6.511 5.901 1.00 81.50 326 TYR A CA 1
ATOM 2443 C C . TYR A 1 326 ? -23.124 -7.997 5.944 1.00 81.50 326 TYR A C 1
ATOM 2445 O O . TYR A 1 326 ? -24.173 -8.397 6.441 1.00 81.50 326 TYR A O 1
ATOM 2453 N N . THR A 1 327 ? -22.219 -8.849 5.462 1.00 81.69 327 THR A N 1
ATOM 2454 C CA . THR A 1 327 ? -22.342 -10.307 5.587 1.00 81.69 327 THR A CA 1
ATOM 2455 C C . THR A 1 327 ? -21.878 -10.781 6.961 1.00 81.69 327 THR A C 1
ATOM 2457 O O . THR A 1 327 ? -20.970 -10.204 7.561 1.00 81.69 327 THR A O 1
ATOM 2460 N N . GLN A 1 328 ? -22.481 -11.853 7.468 1.00 79.19 328 GLN A N 1
ATOM 2461 C CA . GLN A 1 328 ? -22.056 -12.485 8.720 1.00 79.19 328 GLN A CA 1
ATOM 2462 C C . GLN A 1 328 ? -20.712 -13.220 8.570 1.00 79.19 328 GLN A C 1
ATOM 2464 O O . GLN A 1 328 ? -20.437 -13.818 7.529 1.00 79.19 328 GLN A O 1
ATOM 2469 N N . GLY A 1 329 ? -19.900 -13.195 9.627 1.00 73.62 329 GLY A N 1
ATOM 2470 C CA . GLY A 1 329 ? -18.705 -14.031 9.746 1.00 73.62 329 GLY A CA 1
ATOM 2471 C C . GLY A 1 329 ? -19.045 -15.454 10.197 1.00 73.62 329 GLY A C 1
ATOM 2472 O O . GLY A 1 329 ? -20.144 -15.726 10.689 1.00 73.62 329 GLY A O 1
ATOM 2473 N N . SER A 1 330 ? -18.084 -16.364 10.065 1.00 77.81 330 SER A N 1
ATOM 2474 C CA . SER A 1 330 ? -18.181 -17.721 10.617 1.00 77.81 330 SER A CA 1
ATOM 2475 C C . SER A 1 330 ? -17.734 -17.758 12.079 1.00 77.81 330 SER A C 1
ATOM 2477 O O . SER A 1 330 ? -18.342 -18.442 12.898 1.00 77.81 330 SER A O 1
ATOM 2479 N N . LEU A 1 331 ? -16.686 -17.003 12.423 1.00 79.00 331 LEU A N 1
ATOM 2480 C CA . LEU A 1 331 ? -16.130 -16.894 13.771 1.00 79.00 331 LEU A CA 1
ATOM 2481 C C . LEU A 1 331 ? -15.921 -15.425 14.156 1.00 79.00 331 LEU A C 1
ATOM 2483 O O . LEU A 1 331 ? -15.603 -14.581 13.326 1.00 79.00 331 LEU A O 1
ATOM 2487 N N . PHE A 1 332 ? -15.976 -15.113 15.455 1.00 80.00 332 PHE A N 1
ATOM 2488 C CA . PHE A 1 332 ? -15.634 -13.773 15.970 1.00 80.00 332 PHE A CA 1
ATOM 2489 C C . PHE A 1 332 ? -14.152 -13.390 15.779 1.00 80.00 332 PHE A C 1
ATOM 2491 O O . PHE A 1 332 ? -13.747 -12.263 16.083 1.00 80.00 332 PHE A O 1
ATOM 2498 N N . THR A 1 333 ? -13.324 -14.333 15.335 1.00 76.94 333 THR A N 1
ATOM 2499 C CA . THR A 1 333 ? -11.913 -14.124 14.996 1.00 76.94 333 THR A CA 1
ATOM 2500 C C . THR A 1 333 ? -11.695 -13.818 13.521 1.00 76.94 333 THR A C 1
ATOM 2502 O O . THR A 1 333 ? -10.567 -13.498 13.156 1.00 76.94 333 THR A O 1
ATOM 2505 N N . ASP A 1 334 ? -12.734 -13.927 12.690 1.00 76.00 334 ASP A N 1
ATOM 2506 C CA . ASP A 1 334 ? -12.618 -13.636 11.266 1.00 76.00 334 ASP A CA 1
ATOM 2507 C C . ASP A 1 334 ? -12.234 -12.159 11.069 1.00 76.00 334 ASP A C 1
ATOM 2509 O O . ASP A 1 334 ? -12.705 -11.281 11.805 1.00 76.00 334 ASP A O 1
ATOM 2513 N N . PRO A 1 335 ? -11.337 -11.847 10.125 1.00 74.50 335 PRO A N 1
ATOM 2514 C CA . PRO A 1 335 ? -11.018 -10.466 9.805 1.00 74.50 335 PRO A CA 1
ATOM 2515 C C . PRO A 1 335 ? -12.149 -9.823 8.990 1.00 74.50 335 PRO A C 1
ATOM 2517 O O . PRO A 1 335 ? -13.001 -10.491 8.412 1.00 74.50 335 PRO A O 1
ATOM 2520 N N . GLY A 1 336 ? -12.138 -8.493 8.921 1.00 75.19 336 GLY A N 1
ATOM 2521 C CA . GLY A 1 336 ? -13.025 -7.739 8.028 1.00 75.19 336 GLY A CA 1
ATOM 2522 C C . GLY A 1 336 ? -14.391 -7.371 8.571 1.00 75.19 336 GLY A C 1
ATOM 2523 O O . GLY A 1 336 ? -15.189 -6.785 7.838 1.00 75.19 336 GLY A O 1
ATOM 2524 N N . PHE A 1 337 ? -14.625 -7.595 9.862 1.00 82.00 337 PHE A N 1
ATOM 2525 C CA . PHE A 1 337 ? -15.738 -6.962 10.556 1.00 82.00 337 PHE A CA 1
ATOM 2526 C C . PHE A 1 337 ? -15.656 -5.428 10.461 1.00 82.00 337 PHE A C 1
ATOM 2528 O O . PHE A 1 337 ? -14.565 -4.858 10.594 1.00 82.00 337 PHE A O 1
ATOM 2535 N N . PRO A 1 338 ? -16.786 -4.745 10.215 1.00 82.25 338 PRO A N 1
ATOM 2536 C CA . PRO A 1 338 ? -16.824 -3.293 10.153 1.00 82.25 338 PRO A CA 1
ATOM 2537 C C . PRO A 1 338 ? -16.656 -2.667 11.540 1.00 82.25 338 PRO A C 1
ATOM 2539 O O . PRO A 1 338 ? -17.005 -3.262 12.565 1.00 82.25 338 PRO A O 1
ATOM 2542 N N . ALA A 1 339 ? -16.153 -1.435 11.558 1.00 83.88 339 ALA A N 1
ATOM 2543 C CA . ALA A 1 339 ? -16.015 -0.655 12.776 1.00 83.88 339 ALA A CA 1
ATOM 2544 C C . ALA A 1 339 ? -16.548 0.769 12.593 1.00 83.88 339 ALA A C 1
ATOM 2546 O O . ALA A 1 339 ? -16.357 1.381 11.542 1.00 83.88 339 ALA A O 1
ATOM 2547 N N . ALA A 1 340 ? -17.217 1.266 13.628 1.00 83.06 340 ALA A N 1
ATOM 2548 C CA . ALA A 1 340 ? -17.793 2.600 13.715 1.00 83.06 340 ALA A CA 1
ATOM 2549 C C . ALA A 1 340 ? -17.906 3.020 15.187 1.00 83.06 340 ALA A C 1
ATOM 2551 O O . ALA A 1 340 ? -17.989 2.164 16.066 1.00 83.06 340 ALA A O 1
ATOM 2552 N N . ASP A 1 341 ? -17.902 4.325 15.457 1.00 80.81 341 ASP A N 1
ATOM 2553 C CA . ASP A 1 341 ? -18.019 4.893 16.809 1.00 80.81 341 ASP A CA 1
ATOM 2554 C C . ASP A 1 341 ? -17.013 4.305 17.823 1.00 80.81 341 ASP A C 1
ATOM 2556 O O . ASP A 1 341 ? -17.318 4.136 19.006 1.00 80.81 341 ASP A O 1
ATOM 2560 N N . GLY A 1 342 ? -15.800 3.961 17.362 1.00 77.25 342 GLY A N 1
ATOM 2561 C CA . GLY A 1 342 ? -14.763 3.333 18.193 1.00 77.25 342 GLY A CA 1
ATOM 2562 C C . GLY A 1 342 ? -15.047 1.886 18.595 1.00 77.25 342 GLY A C 1
ATOM 2563 O O . GLY A 1 342 ? -14.395 1.358 19.503 1.00 77.25 342 GLY A O 1
ATOM 2564 N N . LEU A 1 343 ? -15.989 1.231 17.916 1.00 85.31 343 LEU A N 1
ATOM 2565 C CA . LEU A 1 343 ? -16.442 -0.131 18.169 1.00 85.31 343 LEU A CA 1
ATOM 2566 C C . LEU A 1 343 ? -16.346 -0.972 16.890 1.00 85.31 343 LEU A C 1
ATOM 2568 O O . LEU A 1 343 ? -16.726 -0.531 15.811 1.00 85.31 343 LEU A O 1
ATOM 2572 N N . THR A 1 344 ? -15.862 -2.207 17.001 1.00 86.25 344 THR A N 1
ATOM 2573 C CA . THR A 1 344 ? -15.958 -3.218 15.938 1.00 86.25 344 THR A CA 1
ATOM 2574 C C . THR A 1 344 ? -17.169 -4.099 16.194 1.00 86.25 344 THR A C 1
ATOM 2576 O O . THR A 1 344 ? -17.294 -4.687 17.269 1.00 86.25 344 THR A O 1
ATOM 2579 N N . PHE A 1 345 ? -18.044 -4.219 15.199 1.00 85.88 345 PHE A N 1
ATOM 2580 C CA . PHE A 1 345 ? -19.264 -5.015 15.288 1.00 85.88 345 PHE A CA 1
ATOM 2581 C C . PHE A 1 345 ? -19.037 -6.369 14.629 1.00 85.88 345 PHE A C 1
ATOM 2583 O O . PHE A 1 345 ? -18.804 -6.461 13.425 1.00 85.88 345 PHE A O 1
ATOM 2590 N N . LYS A 1 346 ? -19.096 -7.432 15.429 1.00 87.00 346 LYS A N 1
ATOM 2591 C CA . LYS A 1 346 ? -18.866 -8.800 14.979 1.00 87.00 346 LYS A CA 1
ATOM 2592 C C . LYS A 1 346 ? -20.157 -9.587 15.054 1.00 87.00 346 LYS A C 1
ATOM 2594 O O . LYS A 1 346 ? -20.657 -9.845 16.145 1.00 87.00 346 LYS A O 1
ATOM 2599 N N . VAL A 1 347 ? -20.685 -9.984 13.904 1.00 84.50 347 VAL A N 1
ATOM 2600 C CA . VAL A 1 347 ? -21.919 -10.768 13.809 1.00 84.50 347 VAL A CA 1
ATOM 2601 C C . VAL A 1 347 ? -21.603 -12.099 13.151 1.00 84.50 347 VAL A C 1
ATOM 2603 O O . VAL A 1 347 ? -20.977 -12.144 12.093 1.00 84.50 347 VAL A O 1
ATOM 2606 N N . THR A 1 348 ? -22.018 -13.182 13.796 1.00 83.38 348 THR A N 1
ATOM 2607 C CA . THR A 1 348 ? -21.787 -14.555 13.346 1.00 83.38 348 THR A CA 1
ATOM 2608 C C . THR A 1 348 ? -23.094 -15.328 13.263 1.00 83.38 348 THR A C 1
ATOM 2610 O O . THR A 1 348 ? -24.065 -15.020 13.964 1.00 83.38 348 THR A O 1
ATOM 2613 N N . GLY A 1 349 ? -23.111 -16.336 12.390 1.00 72.50 349 GLY A N 1
ATOM 2614 C CA . GLY A 1 349 ? -24.193 -17.314 12.336 1.00 72.50 349 GLY A CA 1
ATOM 2615 C C . GLY A 1 349 ? -24.266 -18.175 13.609 1.00 72.50 349 GLY A C 1
ATOM 2616 O O . GLY A 1 349 ? -23.384 -18.100 14.466 1.00 72.50 349 GLY A O 1
ATOM 2617 N N . PRO A 1 350 ? -25.310 -19.006 13.759 1.00 67.06 350 PRO A N 1
ATOM 2618 C CA . PRO A 1 350 ? -25.471 -19.856 14.931 1.00 67.06 350 PRO A CA 1
ATOM 2619 C C . PRO A 1 350 ? -24.259 -20.784 15.132 1.00 67.06 350 PRO A C 1
ATOM 2621 O O . PRO A 1 350 ? -23.747 -21.351 14.161 1.00 67.06 350 PRO A O 1
ATOM 2624 N N . PRO A 1 351 ? -23.807 -20.997 16.382 1.00 52.19 351 PRO A N 1
ATOM 2625 C CA . PRO A 1 351 ? -22.733 -21.934 16.672 1.00 52.19 351 PRO A CA 1
ATOM 2626 C C . PRO A 1 351 ? -23.226 -23.354 16.356 1.00 52.19 351 PRO A C 1
ATOM 2628 O O . PRO A 1 351 ? -23.995 -23.930 17.127 1.00 52.19 351 PRO A O 1
ATOM 2631 N N . ASN A 1 352 ? -22.744 -23.909 15.239 1.00 43.12 352 ASN A N 1
ATOM 2632 C CA . ASN A 1 352 ? -23.059 -25.218 14.635 1.00 43.12 352 ASN A CA 1
ATOM 2633 C C . ASN A 1 352 ? -24.234 -25.235 13.634 1.00 43.12 352 ASN A C 1
ATOM 2635 O O . ASN A 1 352 ? -25.315 -25.738 13.950 1.00 43.12 352 ASN A O 1
ATOM 2639 N N . ALA A 1 353 ? -23.972 -24.809 12.396 1.00 37.44 353 ALA A N 1
ATOM 2640 C CA . ALA A 1 353 ? -24.652 -25.348 11.215 1.00 37.44 353 ALA A CA 1
ATOM 2641 C C . ALA A 1 353 ? -23.694 -26.258 10.438 1.00 37.44 353 ALA A C 1
ATOM 2643 O O . ALA A 1 353 ? -22.531 -25.834 10.240 1.00 37.44 353 ALA A O 1
#

pLDDT: mean 82.48, std 8.14, range [37.44, 94.19]

Foldseek 3Di:
DPDDPPAADAFPVPRDGDNDQQPAQVLVPGGHHPCPPDHDDDDDDDDDDDDDDDDVPDDDDDDDDDFWAAAPDDNLRVLRRVLRVLVVVLCVVVVVQDWDWFDWADWDWAFAALKIKIFRLPDPRVCSRQVDQTPQWHWFWKWKWWAPDQPDDSVRTHTDDIATALPPCQFFWAFDQDRHVSDTDTDGPHGHPSQHYFRMDMGQADPVVRGGGHAPDKIKMWMKTKTAHPPCVSPNGGMDIDGIDMDIYGHDDPDPPDDQPDDAQDKDWDDDDDDPALKTKMKGAQHSPQQPVFDKDKDWDQDPVPRAIFIWIAGPRVRDTFGTGHHADQDQPRHDFRDDSRMGMHMHHHDDD

Organism: NCBI:txid408172